Protein AF-A0A6G3XQ33-F1 (afdb_monomer_lite)

Foldseek 3Di:
DWFDDKFDDDPAQWDIDDDDDDDDPPRDPPDDDDDDIGTDDDDDFFFKIKTFDDDDDDPDDDDPGTDIDMDHGDDFPLPDPPDDNVVSVVSVVVPDDPQLVVQLVDEEEPVVDPDLLVCQVSNHQEYEHEALRADPVQALQRLQVVQVSSLVSLRSHRHSRGHQYEYCCQQAVVNGPPTDGHDHPVVVVVVVDVVVVVVRVVSRCVSCVSSVHNYD

Radius of gyration: 21.63 Å; chains: 1; bounding box: 42×43×66 Å

pLDDT: mean 96.38, std 2.83, range [83.19, 98.81]

InterPro domains:
  IPR001764 Glycoside hydrolase, family 3, N-terminal [PF00933] (100-216)
  IPR017853 Glycoside hydrolase superfamily [SSF51445] (76-215)
  IPR036962 Glycoside hydrolase, family 3, N-terminal domain superfamily [G3DSA:3.20.20.300] (80-216)
  IPR038081 CalX-like domain superfamily [G3DSA:2.60.40.2030] (1-79)
  IPR038081 CalX-like domain superfamily [SSF141072] (1-59)
  IPR051915 Cellulose Degradation Glycosyl Hydrolase 3 [PTHR30620] (77-215)

Sequence (216 aa):
YATEGGSAEPGKDYTPVTGSHTFPAGTASGTTHKVTVRTTKASKPAGAKTIPLELTVTGATAPEENPQVVIDAHGLPYQNAELPVKQRVADLLGRMSPAEKAGQMTQAERNALRAPGDIAAYGLGSLLSGGGSAPTPNTAAAWARMTDAYQLRTRATRFQIPLIYGVDAVHGHNNVVGATIMPHNIGIGAGRDPRSAERTGAITAKEVRATGVPWD

Secondary structure (DSSP, 8-state):
-EE-SSSSPBTTTB---B----PPTTPPTT---PPP-PBPPPSS-B--EEEEEE---SSSPPPSS--EEEE--BS-GGG-TTS-HHHHHHHHHHH--HHHHHHHT-EEEGGG-SSTTHHHHTT-SEEEE-TT---SS-SHHHHHHHHHHHHHHHTTSTT-PPPEEEE--BTBSTTSTTPPPPPPHHHHHHTT-HHHHHHHHHHHHHHHHHTT--B-

Structure (mmCIF, N/CA/C/O backbone):
data_AF-A0A6G3XQ33-F1
#
_entry.id   AF-A0A6G3XQ33-F1
#
loop_
_atom_site.group_PDB
_atom_site.id
_atom_site.type_symbol
_atom_site.label_atom_id
_atom_site.label_alt_id
_atom_site.label_comp_id
_atom_site.label_asym_id
_atom_site.label_entity_id
_atom_site.label_seq_id
_atom_site.pdbx_PDB_ins_code
_atom_site.Cartn_x
_atom_site.Cartn_y
_atom_site.Cartn_z
_atom_site.occupancy
_atom_site.B_iso_or_equiv
_atom_site.auth_seq_id
_atom_site.auth_comp_id
_atom_site.auth_asym_id
_atom_site.auth_atom_id
_atom_site.pdbx_PDB_model_num
ATOM 1 N N . TYR A 1 1 ? -6.987 9.260 25.854 1.00 95.12 1 TYR A N 1
ATOM 2 C CA . TYR A 1 1 ? -7.142 8.362 24.703 1.00 95.12 1 TYR A CA 1
ATOM 3 C C . TYR A 1 1 ? -8.285 7.408 24.980 1.00 95.12 1 TYR A C 1
ATOM 5 O O . TYR A 1 1 ? -8.439 6.990 26.125 1.00 95.12 1 TYR A O 1
ATOM 13 N N . ALA A 1 2 ? -9.072 7.070 23.966 1.00 97.25 2 ALA A N 1
ATOM 14 C CA . ALA A 1 2 ? -10.152 6.094 24.071 1.00 97.25 2 ALA A CA 1
ATOM 15 C C . ALA A 1 2 ? -10.296 5.321 22.757 1.00 97.25 2 ALA A C 1
ATOM 17 O O . ALA A 1 2 ? -10.123 5.886 21.683 1.00 97.25 2 ALA A O 1
ATOM 18 N N . THR A 1 3 ? -10.582 4.025 22.829 1.00 97.31 3 THR A N 1
ATOM 19 C CA . THR A 1 3 ? -10.950 3.241 21.646 1.00 97.31 3 THR A CA 1
ATOM 20 C C . THR A 1 3 ? -12.408 3.515 21.297 1.00 97.31 3 THR A C 1
ATOM 22 O O . THR A 1 3 ? -13.299 2.992 21.974 1.00 97.31 3 THR A O 1
ATOM 25 N N . GLU A 1 4 ? -12.650 4.314 20.268 1.00 93.75 4 GLU A N 1
ATOM 26 C CA . GLU A 1 4 ? -13.982 4.800 19.914 1.00 93.75 4 GLU A CA 1
ATOM 27 C C . GLU A 1 4 ? -14.145 4.890 18.393 1.00 93.75 4 GLU A C 1
ATOM 29 O O . GLU A 1 4 ? -13.193 5.165 17.667 1.00 93.75 4 GLU A O 1
ATOM 34 N N . GLY A 1 5 ? -15.360 4.630 17.907 1.00 92.12 5 GLY A N 1
ATOM 35 C CA . GLY A 1 5 ? -15.670 4.623 16.480 1.00 92.12 5 GLY A CA 1
ATOM 36 C C . GLY A 1 5 ? -15.146 3.386 15.742 1.00 92.12 5 GLY A C 1
ATOM 37 O O . GLY A 1 5 ? -14.962 2.315 16.320 1.00 92.12 5 GLY A O 1
ATOM 38 N N . GLY A 1 6 ? -14.922 3.538 14.435 1.00 93.88 6 GLY A N 1
ATOM 39 C CA . GLY A 1 6 ? -14.493 2.448 13.559 1.00 93.88 6 GLY A CA 1
ATOM 40 C C . GLY A 1 6 ? -15.604 1.465 13.208 1.00 93.88 6 GLY A C 1
ATOM 41 O O . GLY A 1 6 ? -16.791 1.743 13.370 1.00 93.88 6 GLY A O 1
ATOM 42 N N . SER A 1 7 ? -15.204 0.311 12.678 1.00 96.25 7 SER A N 1
ATOM 43 C CA . SER A 1 7 ? -16.132 -0.744 12.251 1.00 96.25 7 SER A CA 1
ATOM 44 C C . SER A 1 7 ? -16.145 -1.966 13.175 1.00 96.25 7 SER A C 1
ATOM 46 O O . SER A 1 7 ? -16.905 -2.905 12.932 1.00 96.25 7 SER A O 1
ATOM 48 N N . ALA A 1 8 ? -15.276 -2.001 14.187 1.00 97.06 8 ALA A N 1
ATOM 49 C CA . ALA A 1 8 ? -15.276 -3.034 15.215 1.00 97.06 8 ALA A CA 1
ATOM 50 C C . ALA A 1 8 ? -16.284 -2.710 16.326 1.00 97.06 8 ALA A C 1
ATOM 52 O O . ALA A 1 8 ? -16.372 -1.579 16.789 1.00 97.06 8 ALA A O 1
ATOM 53 N N . GLU A 1 9 ? -17.023 -3.717 16.784 1.00 96.31 9 GLU A N 1
ATOM 54 C CA . GLU A 1 9 ? -18.012 -3.586 17.852 1.00 96.31 9 GLU A CA 1
ATOM 55 C C . GLU A 1 9 ? -17.336 -3.734 19.235 1.00 96.31 9 GLU A C 1
ATOM 57 O O . GLU A 1 9 ? -16.800 -4.810 19.545 1.00 96.31 9 GLU A O 1
ATOM 62 N N . PRO A 1 10 ? -17.372 -2.700 20.099 1.00 96.88 10 PRO A N 1
ATOM 63 C CA . PRO A 1 10 ? -16.794 -2.770 21.438 1.00 96.88 10 PRO A CA 1
ATOM 64 C C . PRO A 1 10 ? -17.505 -3.823 22.306 1.00 96.88 10 PRO A C 1
ATOM 66 O O . PRO A 1 10 ? -18.724 -3.963 22.271 1.00 96.88 10 PRO A O 1
ATOM 69 N N . GLY A 1 11 ? -16.744 -4.598 23.081 1.00 95.00 11 GLY A N 1
ATOM 70 C CA . GLY A 1 11 ? -17.251 -5.700 23.913 1.00 95.00 11 GLY A CA 1
ATOM 71 C C . GLY A 1 11 ? -17.507 -7.010 23.156 1.00 95.00 11 GLY A C 1
ATOM 72 O O . GLY A 1 11 ? -17.574 -8.066 23.781 1.00 95.00 11 GLY A O 1
ATOM 73 N N . LYS A 1 12 ? -17.585 -6.967 21.820 1.00 95.19 12 LYS A N 1
ATOM 74 C CA . LYS A 1 12 ? -17.736 -8.147 20.957 1.00 95.19 12 LYS A CA 1
ATOM 75 C C . LYS A 1 12 ? -16.442 -8.471 20.223 1.00 95.19 12 LYS A C 1
ATOM 77 O O . LYS A 1 12 ? -15.899 -9.557 20.393 1.00 95.19 12 LYS A O 1
ATOM 82 N N . ASP A 1 13 ? -15.941 -7.526 19.433 1.00 96.38 13 ASP A N 1
ATOM 83 C CA . ASP A 1 13 ? -14.735 -7.699 18.620 1.00 96.38 13 ASP A CA 1
ATOM 84 C C . ASP A 1 13 ? -13.456 -7.370 19.404 1.00 96.38 13 ASP A C 1
ATOM 86 O O . ASP A 1 13 ? -12.383 -7.882 19.086 1.00 96.38 13 ASP A O 1
ATOM 90 N N . TYR A 1 14 ? -13.553 -6.523 20.432 1.00 97.19 14 TYR A N 1
ATOM 91 C CA . TYR A 1 14 ? -12.423 -6.121 21.269 1.00 97.19 14 TYR A CA 1
ATOM 92 C C . TYR A 1 14 ? -12.868 -5.625 22.652 1.00 97.19 14 TYR A C 1
ATOM 94 O O . TYR A 1 14 ? -14.023 -5.249 22.853 1.00 97.19 14 TYR A O 1
ATOM 102 N N . THR A 1 15 ? -11.948 -5.605 23.618 1.00 97.75 15 THR A N 1
ATOM 103 C CA . THR A 1 15 ? -12.159 -4.974 24.931 1.00 97.75 15 THR A CA 1
ATOM 104 C C . THR A 1 15 ? -11.884 -3.468 24.838 1.00 97.75 15 THR A C 1
ATOM 106 O O . THR A 1 15 ? -10.749 -3.110 24.508 1.00 97.75 15 THR A O 1
ATOM 109 N N . PRO A 1 16 ? -12.863 -2.588 25.137 1.00 97.38 16 PRO A N 1
ATOM 110 C CA . PRO A 1 16 ? -12.658 -1.142 25.106 1.00 97.38 16 PRO A CA 1
ATOM 111 C C . PRO A 1 16 ? -11.535 -0.698 26.045 1.00 97.38 16 PRO A C 1
ATOM 113 O O . PRO A 1 16 ? -11.409 -1.207 27.159 1.00 97.38 16 PRO A O 1
ATOM 116 N N . VAL A 1 17 ? -10.739 0.273 25.606 1.00 97.25 17 VAL A N 1
ATOM 117 C CA . VAL A 1 17 ? -9.640 0.859 26.376 1.00 97.25 17 VAL A CA 1
ATOM 118 C C . VAL A 1 17 ? -9.838 2.365 26.453 1.00 97.25 17 VAL A C 1
ATOM 120 O O . VAL A 1 17 ? -10.034 3.026 25.438 1.00 97.25 17 VAL A O 1
ATOM 123 N N . THR A 1 18 ? -9.741 2.917 27.658 1.00 97.56 18 THR A N 1
ATOM 124 C CA . THR A 1 18 ? -9.703 4.361 27.902 1.00 97.56 18 THR A CA 1
ATOM 125 C C . THR A 1 18 ? -8.626 4.669 28.933 1.00 97.56 18 THR A C 1
ATOM 127 O O . THR A 1 18 ? -8.339 3.844 29.803 1.00 97.56 18 THR A O 1
ATOM 130 N N . GLY A 1 19 ? -7.993 5.830 28.818 1.00 96.38 19 GLY A N 1
ATOM 131 C CA . GLY A 1 19 ? -6.946 6.251 29.738 1.00 96.38 19 GLY A CA 1
ATOM 132 C C . GLY A 1 19 ? -6.329 7.593 29.371 1.00 96.38 19 GLY A C 1
ATOM 133 O O . GLY A 1 19 ? -6.665 8.221 28.365 1.00 96.38 19 GLY A O 1
ATOM 134 N N . SER A 1 20 ? -5.389 8.036 30.193 1.00 96.31 20 SER A N 1
ATOM 135 C CA . SER A 1 20 ? -4.563 9.213 29.941 1.00 96.31 20 SER A CA 1
ATOM 136 C C . SER A 1 20 ? -3.099 8.881 30.213 1.00 96.31 20 SER A C 1
ATOM 138 O O . SER A 1 20 ? -2.775 7.975 30.981 1.00 96.31 20 SER A O 1
ATOM 140 N N . HIS A 1 21 ? -2.200 9.593 29.541 1.00 95.12 21 HIS A N 1
ATOM 141 C CA . HIS A 1 21 ? -0.768 9.493 29.777 1.00 95.12 21 HIS A CA 1
ATOM 142 C C . HIS A 1 21 ? -0.143 10.877 29.636 1.00 95.12 21 HIS A C 1
ATOM 144 O O . HIS A 1 21 ? -0.450 11.595 28.685 1.00 95.12 21 HIS A O 1
ATOM 150 N N . THR A 1 22 ? 0.742 11.223 30.566 1.00 95.50 22 THR A N 1
ATOM 151 C CA . THR A 1 22 ? 1.501 12.472 30.546 1.00 95.50 22 THR A CA 1
ATOM 152 C C . THR A 1 22 ? 2.972 12.126 30.416 1.00 95.50 22 THR A C 1
ATOM 154 O O . THR A 1 22 ? 3.518 11.451 31.288 1.00 95.50 22 THR A O 1
ATOM 157 N N . PHE A 1 23 ? 3.617 12.609 29.356 1.00 94.00 23 PHE A N 1
ATOM 158 C CA . PHE A 1 23 ? 5.071 12.571 29.254 1.00 94.00 23 PHE A CA 1
ATOM 159 C C . PHE A 1 23 ? 5.655 13.654 30.172 1.00 94.00 23 PHE A C 1
ATOM 161 O O . PHE A 1 23 ? 5.333 14.830 29.981 1.00 94.00 23 PHE A O 1
ATOM 168 N N . PRO A 1 24 ? 6.474 13.303 31.183 1.00 94.56 24 PRO A N 1
ATOM 169 C CA . PRO A 1 24 ? 7.083 14.295 32.063 1.00 94.56 24 PRO A CA 1
ATOM 170 C C . PRO A 1 24 ? 7.937 15.310 31.294 1.00 94.56 24 PRO A C 1
ATOM 172 O O . PRO A 1 24 ? 8.509 14.993 30.246 1.00 94.56 24 PRO A O 1
ATOM 175 N N . ALA A 1 25 ? 8.075 16.524 31.831 1.00 92.38 25 ALA A N 1
ATOM 176 C CA . ALA A 1 25 ? 8.982 17.519 31.265 1.00 92.38 25 ALA A CA 1
ATOM 177 C C . ALA A 1 25 ? 10.413 16.956 31.170 1.00 92.38 25 ALA A C 1
ATOM 179 O O . ALA A 1 25 ? 10.895 16.310 32.098 1.00 92.38 25 ALA A O 1
ATOM 180 N N . GLY A 1 26 ? 11.077 17.180 30.033 1.00 93.69 26 GLY A N 1
ATOM 181 C CA . GLY A 1 26 ? 12.404 16.618 29.754 1.00 93.69 26 GLY A CA 1
ATOM 182 C C . GLY A 1 26 ? 12.400 15.186 29.203 1.00 93.69 26 GLY A C 1
ATOM 183 O O . GLY A 1 26 ? 13.472 14.617 29.011 1.00 93.69 26 GLY A O 1
ATOM 184 N N . THR A 1 27 ? 11.230 14.600 28.916 1.00 93.69 27 THR A N 1
ATOM 185 C CA . THR A 1 27 ? 11.146 13.311 28.208 1.00 93.69 27 THR A CA 1
ATOM 186 C C . THR A 1 27 ? 11.887 13.384 26.871 1.00 93.69 27 THR A C 1
ATOM 188 O O . THR A 1 27 ? 11.675 14.304 26.081 1.00 93.69 27 THR A O 1
ATOM 191 N N . ALA A 1 28 ? 12.745 12.396 26.605 1.00 94.75 28 ALA A N 1
ATOM 192 C CA . ALA A 1 28 ? 13.508 12.329 25.366 1.00 94.75 28 ALA A CA 1
ATOM 193 C C . ALA A 1 28 ? 12.589 12.183 24.141 1.00 94.75 28 ALA A C 1
ATOM 195 O O . ALA A 1 28 ? 11.615 11.421 24.162 1.00 94.75 28 ALA A O 1
ATOM 196 N N . SER A 1 29 ? 12.934 12.872 23.051 1.00 89.31 29 SER A N 1
ATOM 197 C CA . SER A 1 29 ? 12.241 12.717 21.769 1.00 89.31 29 SER A CA 1
ATOM 198 C C . SER A 1 29 ? 12.295 11.261 21.296 1.00 89.31 29 SER A C 1
ATOM 200 O O . SER A 1 29 ? 13.324 10.598 21.419 1.00 89.31 29 SER A O 1
ATOM 202 N N . GLY A 1 30 ? 11.172 10.753 20.785 1.00 89.19 30 GLY A N 1
ATOM 203 C CA . GLY A 1 30 ? 11.022 9.350 20.385 1.00 89.19 30 GLY A CA 1
ATOM 204 C C . GLY A 1 30 ? 10.607 8.394 21.510 1.00 89.19 30 GLY A C 1
ATOM 205 O O . GLY A 1 30 ? 10.410 7.210 21.245 1.00 89.19 30 GLY A O 1
ATOM 206 N N . THR A 1 31 ? 10.424 8.873 22.747 1.00 93.12 31 THR A N 1
ATOM 207 C CA . THR A 1 31 ? 9.843 8.053 23.822 1.00 93.12 31 THR A CA 1
ATOM 208 C C . THR A 1 31 ? 8.423 7.617 23.453 1.00 93.12 31 THR A C 1
ATOM 210 O O . THR A 1 31 ? 7.594 8.433 23.056 1.00 93.12 31 THR A O 1
ATOM 213 N N . THR A 1 32 ? 8.122 6.326 23.610 1.00 92.62 32 THR A N 1
ATOM 214 C CA . THR A 1 32 ? 6.820 5.749 23.240 1.00 92.62 32 THR A CA 1
ATOM 215 C C . THR A 1 32 ? 6.018 5.305 24.459 1.00 92.62 32 THR A C 1
ATOM 217 O O . THR A 1 32 ? 6.568 4.665 25.355 1.00 92.62 32 THR A O 1
ATOM 220 N N . HIS A 1 33 ? 4.703 5.522 24.432 1.00 92.25 33 HIS A N 1
ATOM 221 C CA . HIS A 1 33 ? 3.748 4.887 25.342 1.00 92.25 33 HIS A CA 1
ATOM 222 C C . HIS A 1 33 ? 2.951 3.816 24.588 1.00 92.25 33 HIS A C 1
ATOM 224 O O . HIS A 1 33 ? 2.409 4.084 23.516 1.00 92.25 33 HIS A O 1
ATOM 230 N N . LYS A 1 34 ? 2.882 2.597 25.132 1.00 94.12 34 LYS A N 1
ATOM 231 C CA . LYS A 1 34 ? 2.155 1.484 24.508 1.00 94.12 34 LYS A CA 1
ATOM 232 C C . LYS A 1 34 ? 0.752 1.370 25.091 1.00 94.12 34 LYS A C 1
ATOM 234 O O . LYS A 1 34 ? 0.601 1.070 26.272 1.00 94.12 34 LYS A O 1
ATOM 239 N N . VAL A 1 35 ? -0.258 1.515 24.238 1.00 94.19 35 VAL A N 1
ATOM 240 C CA . VAL A 1 35 ? -1.654 1.189 24.556 1.00 94.19 35 VAL A CA 1
ATOM 241 C C . VAL A 1 35 ? -1.954 -0.203 24.007 1.00 94.19 35 VAL A C 1
ATOM 243 O O . VAL A 1 35 ? -1.750 -0.461 22.824 1.00 94.19 35 VAL A O 1
ATOM 246 N N . THR A 1 36 ? -2.406 -1.120 24.864 1.00 95.44 36 THR A N 1
ATOM 247 C CA . THR A 1 36 ? -2.742 -2.494 24.457 1.00 95.44 36 THR A CA 1
ATOM 248 C C . THR A 1 36 ? -4.250 -2.642 24.327 1.00 95.44 36 THR A C 1
ATOM 250 O O . THR A 1 36 ? -4.955 -2.554 25.327 1.00 95.44 36 THR A O 1
ATOM 253 N N . VAL A 1 37 ? -4.732 -2.927 23.118 1.00 96.50 37 VAL A N 1
ATOM 254 C CA . VAL A 1 37 ? -6.140 -3.243 22.844 1.00 96.50 37 VAL A CA 1
ATOM 255 C C . VAL A 1 37 ? -6.264 -4.748 22.625 1.00 96.50 37 VAL A C 1
ATOM 257 O O . VAL A 1 37 ? -5.637 -5.299 21.721 1.00 96.50 37 VAL A O 1
ATOM 260 N N . ARG A 1 38 ? -7.039 -5.437 23.469 1.00 96.88 38 ARG A N 1
ATOM 261 C CA . ARG A 1 38 ? -7.255 -6.886 23.341 1.00 96.88 38 ARG A CA 1
ATOM 262 C C . ARG A 1 38 ? -8.394 -7.155 22.366 1.00 96.88 38 ARG A C 1
ATOM 264 O O . ARG A 1 38 ? -9.513 -6.711 22.606 1.00 96.88 38 ARG A O 1
ATOM 271 N N . THR A 1 39 ? -8.111 -7.893 21.299 1.00 95.69 39 THR A N 1
ATOM 272 C CA . THR A 1 39 ? -9.108 -8.332 20.316 1.00 95.69 39 THR A CA 1
ATOM 273 C C . THR A 1 39 ? -9.676 -9.698 20.698 1.00 95.69 39 THR A C 1
ATOM 275 O O . THR A 1 39 ? -9.008 -10.523 21.327 1.00 95.69 39 THR A O 1
ATOM 278 N N . THR A 1 40 ? -10.929 -9.942 20.330 1.00 95.12 40 THR A N 1
ATOM 279 C CA . THR A 1 40 ? -11.617 -11.213 20.554 1.00 95.12 40 THR A CA 1
ATOM 280 C C . THR A 1 40 ? -11.421 -12.115 19.340 1.00 95.12 40 THR A C 1
ATOM 282 O O . THR A 1 40 ? -11.551 -11.683 18.195 1.00 95.12 40 THR A O 1
ATOM 285 N N . LYS A 1 41 ? -11.130 -13.399 19.574 1.00 91.81 41 LYS A N 1
ATOM 286 C CA . LYS A 1 41 ? -11.008 -14.387 18.496 1.00 91.81 41 LYS A CA 1
ATOM 287 C C . LYS A 1 41 ? -12.355 -14.575 17.791 1.00 91.81 41 LYS A C 1
ATOM 289 O O . LYS A 1 41 ? -13.343 -14.939 18.424 1.00 91.81 41 LYS A O 1
ATOM 294 N N . ALA A 1 42 ? -12.371 -14.406 16.474 1.00 89.81 42 ALA A N 1
ATOM 295 C CA . ALA A 1 42 ? -13.532 -14.704 15.645 1.00 89.81 42 ALA A CA 1
ATOM 296 C C . ALA A 1 42 ? -13.580 -16.192 15.251 1.00 89.81 42 ALA A C 1
ATOM 298 O O . ALA A 1 42 ? -12.550 -16.841 15.058 1.00 89.81 42 ALA A O 1
ATOM 299 N N . SER A 1 43 ? -14.794 -16.739 15.145 1.00 85.81 43 SER A N 1
ATOM 300 C CA . SER A 1 43 ? -15.051 -18.140 14.768 1.00 85.81 43 SER A CA 1
ATOM 301 C C . SER A 1 43 ? -15.565 -18.312 13.338 1.00 85.81 43 SER A C 1
ATOM 303 O O . SER A 1 43 ? -15.624 -19.434 12.841 1.00 85.81 43 SER A O 1
ATOM 305 N N . LYS A 1 44 ? -15.949 -17.218 12.672 1.00 93.88 44 LYS A N 1
ATOM 306 C CA . LYS A 1 44 ? -16.504 -17.214 11.316 1.00 93.88 44 LYS A CA 1
ATOM 307 C C . LYS A 1 44 ? -15.685 -16.289 10.419 1.00 93.88 44 LYS A C 1
ATOM 309 O O . LYS A 1 44 ? -15.258 -15.249 10.914 1.00 93.88 44 LYS A O 1
ATOM 314 N N . PRO A 1 45 ? -15.543 -16.611 9.120 1.00 95.94 45 PRO A N 1
ATOM 315 C CA . PRO A 1 45 ? -14.905 -15.724 8.160 1.00 95.94 45 PRO A CA 1
ATOM 316 C C . PRO A 1 45 ? -15.500 -14.317 8.177 1.00 95.94 45 PRO A C 1
ATOM 318 O O . PRO A 1 45 ? -16.724 -14.157 8.173 1.00 95.94 45 PRO A O 1
ATOM 321 N N . ALA A 1 46 ? -14.640 -13.305 8.163 1.00 96.00 46 ALA A N 1
ATOM 322 C CA . ALA A 1 46 ? -15.052 -11.910 8.223 1.00 96.00 46 ALA A CA 1
ATOM 323 C C . ALA A 1 46 ? -14.058 -11.001 7.496 1.00 96.00 46 ALA A C 1
ATOM 325 O O . ALA A 1 46 ? -12.875 -11.321 7.375 1.00 96.00 46 ALA A O 1
ATOM 326 N N . GLY A 1 47 ? -14.561 -9.862 7.013 1.00 97.06 47 GLY A N 1
ATOM 327 C CA . GLY A 1 47 ? -13.714 -8.767 6.544 1.00 97.06 47 GLY A CA 1
ATOM 328 C C . GLY A 1 47 ? -12.998 -8.081 7.708 1.00 97.06 47 GLY A C 1
ATOM 329 O O . GLY A 1 47 ? -13.348 -8.287 8.873 1.00 97.06 47 GLY A O 1
ATOM 330 N N . ALA A 1 48 ? -12.011 -7.259 7.376 1.00 97.75 48 ALA A N 1
ATOM 331 C CA . ALA A 1 48 ? -11.239 -6.518 8.354 1.00 97.75 48 ALA A CA 1
ATOM 332 C C . ALA A 1 48 ? -12.108 -5.488 9.076 1.00 97.75 48 ALA A C 1
ATOM 334 O O . ALA A 1 48 ? -13.089 -4.975 8.522 1.00 97.75 48 ALA A O 1
ATOM 335 N N . LYS A 1 49 ? -11.729 -5.181 10.316 1.00 97.44 49 LYS A N 1
ATOM 336 C CA . LYS A 1 49 ? -12.386 -4.172 11.141 1.00 97.44 49 LYS A CA 1
ATOM 337 C C . LYS A 1 49 ? -11.371 -3.221 11.755 1.00 97.44 49 LYS A C 1
ATOM 339 O O . LYS A 1 49 ? -10.271 -3.638 12.108 1.00 97.44 49 LYS A O 1
ATOM 344 N N . THR A 1 50 ? -11.754 -1.963 11.913 1.00 97.44 50 THR A N 1
ATOM 345 C CA . THR A 1 50 ? -10.900 -0.923 12.495 1.00 97.44 50 THR A CA 1
ATOM 346 C C . THR A 1 50 ? -11.362 -0.549 13.899 1.00 97.44 50 THR A C 1
ATOM 348 O O . THR A 1 50 ? -12.561 -0.505 14.178 1.00 97.44 50 THR A O 1
ATOM 351 N N . ILE A 1 51 ? -10.394 -0.275 14.772 1.00 97.56 51 ILE A N 1
ATOM 352 C CA . ILE A 1 51 ? -10.573 0.260 16.123 1.00 97.56 51 ILE A CA 1
ATOM 353 C C . ILE A 1 51 ? -9.715 1.532 16.216 1.00 97.56 51 ILE A C 1
ATOM 355 O O . ILE A 1 51 ? -8.510 1.435 16.480 1.00 97.56 51 ILE A O 1
ATOM 359 N N . PRO A 1 52 ? -10.281 2.718 15.951 1.00 95.94 52 PRO A N 1
ATOM 360 C CA . PRO A 1 52 ? -9.583 3.978 16.143 1.00 95.94 52 PRO A CA 1
ATOM 361 C C . PRO A 1 52 ? -9.248 4.190 17.619 1.00 95.94 52 PRO A C 1
ATOM 363 O O . PRO A 1 52 ? -9.991 3.782 18.514 1.00 95.94 52 PRO A O 1
ATOM 366 N N . LEU A 1 53 ? -8.107 4.824 17.869 1.00 95.88 53 LEU A N 1
ATOM 367 C CA . LEU A 1 53 ? -7.713 5.318 19.177 1.00 95.88 53 LEU A CA 1
ATOM 368 C C . LEU A 1 53 ? -7.819 6.840 19.146 1.00 95.88 53 LEU A C 1
ATOM 370 O O . LEU A 1 53 ? -6.888 7.523 18.729 1.00 95.88 53 LEU A O 1
ATOM 374 N N . GLU A 1 54 ? -8.954 7.360 19.595 1.00 94.75 54 GLU A N 1
ATOM 375 C CA . GLU A 1 54 ? -9.195 8.792 19.695 1.00 94.75 54 GLU A CA 1
ATOM 376 C C . GLU A 1 54 ? -8.246 9.416 20.719 1.00 94.75 54 GLU A C 1
ATOM 378 O O . GLU A 1 54 ? -8.128 8.957 21.867 1.00 94.75 54 GLU A O 1
ATOM 383 N N . LEU A 1 55 ? -7.538 10.463 20.293 1.00 93.94 55 LEU A N 1
ATOM 384 C CA . LEU A 1 55 ? -6.552 11.168 21.100 1.00 93.94 55 LEU A CA 1
ATOM 385 C C . LEU A 1 55 ? -6.997 12.606 21.358 1.00 93.94 55 LEU A C 1
ATOM 387 O O . LEU A 1 55 ? -7.251 13.379 20.443 1.00 93.94 55 LEU A O 1
ATOM 391 N N . THR A 1 56 ? -6.984 12.997 22.629 1.00 94.12 56 THR A N 1
ATOM 392 C CA . THR A 1 56 ? -6.987 14.406 23.032 1.00 94.12 56 THR A CA 1
ATOM 393 C C . THR A 1 56 ? -5.578 14.745 23.490 1.00 94.12 56 THR A C 1
ATOM 395 O O . THR A 1 56 ? -5.071 14.118 24.424 1.00 94.12 56 THR A O 1
ATOM 398 N N . VAL A 1 57 ? -4.933 15.696 22.814 1.00 94.19 57 VAL A N 1
ATOM 399 C CA . VAL A 1 57 ? -3.544 16.089 23.078 1.00 94.19 57 VAL A CA 1
ATOM 400 C C . VAL A 1 57 ? -3.517 17.505 23.638 1.00 94.19 57 VAL A C 1
ATOM 402 O O . VAL A 1 57 ? -4.051 18.429 23.031 1.00 94.19 57 VAL A O 1
ATOM 405 N N . THR A 1 58 ? -2.864 17.672 24.786 1.00 93.94 58 THR A N 1
ATOM 406 C CA . THR A 1 58 ? -2.687 18.966 25.454 1.00 93.94 58 THR A CA 1
ATOM 407 C C . THR A 1 58 ? -1.198 19.240 25.621 1.00 93.94 58 THR A C 1
ATOM 409 O O . THR A 1 58 ? -0.463 18.373 26.089 1.00 93.94 58 THR A O 1
ATOM 412 N N . GLY A 1 59 ? -0.750 20.445 25.261 1.00 89.69 59 GLY A N 1
ATOM 413 C CA . GLY A 1 59 ? 0.652 20.856 25.422 1.00 89.69 59 GLY A CA 1
ATOM 414 C C . GLY A 1 59 ? 1.620 20.292 24.374 1.00 89.69 59 GLY A C 1
ATOM 415 O O . GLY A 1 59 ? 2.829 20.392 24.558 1.00 89.69 59 GLY A O 1
ATOM 416 N N . ALA A 1 60 ? 1.107 19.712 23.286 1.00 88.12 60 ALA A N 1
ATOM 417 C CA . ALA A 1 60 ? 1.881 19.245 22.139 1.00 88.12 60 ALA A CA 1
ATOM 418 C C . ALA A 1 60 ? 1.030 19.290 20.859 1.00 88.12 60 ALA A C 1
ATOM 420 O O . ALA A 1 60 ? -0.191 19.447 20.921 1.00 88.12 60 ALA A O 1
ATOM 421 N N . THR A 1 61 ? 1.671 19.123 19.703 1.00 88.56 61 THR A N 1
ATOM 422 C CA . THR A 1 61 ? 0.976 18.943 18.423 1.00 88.56 61 THR A CA 1
ATOM 423 C C . THR A 1 61 ? 0.382 17.537 18.363 1.00 88.56 61 THR A C 1
ATOM 425 O O . THR A 1 61 ? 1.095 16.552 18.565 1.00 88.56 61 THR A O 1
ATOM 428 N N . ALA A 1 62 ? -0.922 17.438 18.103 1.00 88.81 62 ALA A N 1
ATOM 429 C CA . ALA A 1 62 ? -1.578 16.157 17.860 1.00 88.81 62 ALA A CA 1
ATOM 430 C C . ALA A 1 62 ? -1.039 15.502 16.572 1.00 88.81 62 ALA A C 1
ATOM 432 O O . ALA A 1 62 ? -0.612 16.219 15.664 1.00 88.81 62 ALA A O 1
ATOM 433 N N . PRO A 1 63 ? -1.043 14.161 16.468 1.00 87.44 63 PRO A N 1
ATOM 434 C CA . PRO A 1 63 ? -0.721 13.511 15.203 1.00 87.44 63 PRO A CA 1
ATOM 435 C C . PRO A 1 63 ? -1.734 13.914 14.122 1.00 87.44 63 PRO A C 1
ATOM 437 O O . PRO A 1 63 ? -2.900 14.155 14.425 1.00 87.44 63 PRO A O 1
ATOM 440 N N . GLU A 1 64 ? -1.291 13.958 12.863 1.00 86.50 64 GLU A N 1
ATOM 441 C CA . GLU A 1 64 ? -2.158 14.286 11.717 1.00 86.50 64 GLU A CA 1
ATOM 442 C C . GLU A 1 64 ? -3.335 13.312 11.575 1.00 86.50 64 GLU A C 1
ATOM 444 O O . GLU A 1 64 ? -4.415 13.688 11.130 1.00 86.50 64 GLU A O 1
ATOM 449 N N . GLU A 1 65 ? -3.129 12.060 11.984 1.00 87.25 65 GLU A N 1
ATOM 450 C CA . GLU A 1 65 ? -4.136 11.007 11.982 1.00 87.25 65 GLU A CA 1
ATOM 451 C C . GLU A 1 65 ? -4.124 10.278 13.328 1.00 87.25 65 GLU A C 1
ATOM 453 O O . GLU A 1 65 ? -3.060 9.986 13.888 1.00 87.25 65 GLU A O 1
ATOM 458 N N . ASN A 1 66 ? -5.309 9.923 13.826 1.00 90.12 66 ASN A N 1
ATOM 459 C CA . ASN A 1 66 ? -5.417 9.073 15.004 1.00 90.12 66 ASN A CA 1
ATOM 460 C C . ASN A 1 66 ? -4.849 7.672 14.708 1.00 90.12 66 ASN A C 1
ATOM 462 O O . ASN A 1 66 ? -5.140 7.092 13.654 1.00 90.12 66 ASN A O 1
ATOM 466 N N . PRO A 1 67 ? -4.069 7.081 15.634 1.00 91.31 67 PRO A N 1
ATOM 467 C CA . PRO A 1 67 ? -3.682 5.683 15.534 1.00 91.31 67 PRO A CA 1
ATOM 468 C C . PRO A 1 67 ? -4.918 4.786 15.471 1.00 91.31 67 PRO A C 1
ATOM 470 O O . PRO A 1 67 ? -5.941 5.068 16.091 1.00 91.31 67 PRO A O 1
ATOM 473 N N . GLN A 1 68 ? -4.808 3.659 14.777 1.00 93.62 68 GLN A N 1
ATOM 474 C CA . GLN A 1 68 ? -5.873 2.663 14.728 1.00 93.62 68 GLN A CA 1
ATOM 475 C C . GLN A 1 68 ? -5.303 1.254 14.827 1.00 93.62 68 GLN A C 1
ATOM 477 O O . GLN A 1 68 ? -4.225 0.960 14.306 1.00 93.62 68 GLN A O 1
ATOM 482 N N . VAL A 1 69 ? -6.053 0.376 15.482 1.00 95.81 69 VAL A N 1
ATOM 483 C CA . VAL A 1 69 ? -5.814 -1.066 15.477 1.00 95.81 69 VAL A CA 1
ATOM 484 C C . VAL A 1 69 ? -6.689 -1.687 14.395 1.00 95.81 69 VAL A C 1
ATOM 486 O O . VAL A 1 69 ? -7.852 -1.321 14.239 1.00 95.81 69 VAL A O 1
ATOM 489 N N . VAL A 1 70 ? -6.135 -2.637 13.646 1.00 96.62 70 VAL A N 1
ATOM 490 C CA . VAL A 1 70 ? -6.861 -3.385 12.618 1.00 96.62 70 VAL A CA 1
ATOM 491 C C . VAL A 1 70 ? -7.010 -4.831 13.073 1.00 96.62 70 VAL A C 1
ATOM 493 O O . VAL A 1 70 ? -6.026 -5.498 13.388 1.00 96.62 70 VAL A O 1
ATOM 496 N N . ILE A 1 71 ? -8.247 -5.318 13.094 1.00 96.81 71 ILE A N 1
ATOM 497 C CA . ILE A 1 71 ? -8.552 -6.746 13.123 1.00 96.81 71 ILE A CA 1
ATOM 498 C C . ILE A 1 71 ? -8.565 -7.209 11.671 1.00 96.81 71 ILE A C 1
ATOM 500 O O . ILE A 1 71 ? -9.409 -6.765 10.895 1.00 96.81 71 ILE A O 1
ATOM 504 N N . ASP A 1 72 ? -7.629 -8.075 11.299 1.00 96.81 72 ASP A N 1
ATOM 505 C CA . ASP A 1 72 ? -7.475 -8.515 9.914 1.00 96.81 72 ASP A CA 1
ATOM 506 C C . ASP A 1 72 ? -8.681 -9.317 9.397 1.00 96.81 72 ASP A C 1
ATOM 508 O O . ASP A 1 72 ? -9.333 -10.080 10.125 1.00 96.81 72 ASP A O 1
ATOM 512 N N . ALA A 1 73 ? -8.938 -9.174 8.093 1.00 96.94 73 ALA A N 1
ATOM 513 C CA . ALA A 1 73 ? -9.849 -10.057 7.382 1.00 96.94 73 ALA A CA 1
ATOM 514 C C . ALA A 1 73 ? -9.308 -11.489 7.463 1.00 96.94 73 ALA A C 1
ATOM 516 O O . ALA A 1 73 ? -8.097 -11.704 7.356 1.00 96.94 73 ALA A O 1
ATOM 517 N N . HIS A 1 74 ? -10.178 -12.479 7.627 1.00 96.12 74 HIS A N 1
ATOM 518 C CA . HIS A 1 74 ? -9.742 -13.868 7.756 1.00 96.12 74 HIS A CA 1
ATOM 519 C C . HIS A 1 74 ? -10.792 -14.861 7.260 1.00 96.12 74 HIS A C 1
ATOM 521 O O . HIS A 1 74 ? -11.998 -14.611 7.298 1.00 96.12 74 HIS A O 1
ATOM 527 N N . GLY A 1 75 ? -10.311 -16.033 6.840 1.00 96.19 75 GLY A N 1
ATOM 528 C CA . GLY A 1 75 ? -11.138 -17.185 6.477 1.00 96.19 75 GLY A CA 1
ATOM 529 C C . GLY A 1 75 ? -11.943 -17.027 5.184 1.00 96.19 75 GLY A C 1
ATOM 530 O O . GLY A 1 75 ? -12.784 -17.877 4.898 1.00 96.19 75 GLY A O 1
ATOM 531 N N . LEU A 1 76 ? -11.732 -15.955 4.414 1.00 97.56 76 LEU A N 1
ATOM 532 C CA . LEU A 1 76 ? -12.462 -15.709 3.169 1.00 97.56 76 LEU A CA 1
ATOM 533 C C . LEU A 1 76 ? -11.752 -16.381 1.977 1.00 97.56 76 LEU A C 1
ATOM 535 O O . LEU A 1 76 ? -10.522 -16.327 1.908 1.00 97.56 76 LEU A O 1
ATOM 539 N N . PRO A 1 77 ? -12.480 -16.987 1.014 1.00 98.19 77 PRO A N 1
ATOM 540 C CA . PRO A 1 77 ? -11.862 -17.705 -0.104 1.00 98.19 77 PRO A CA 1
ATOM 541 C C . PRO A 1 77 ? -10.867 -16.867 -0.914 1.00 98.19 77 PRO A C 1
ATOM 543 O O . PRO A 1 77 ? -9.816 -17.379 -1.289 1.00 98.19 77 PRO A O 1
ATOM 546 N N . TYR A 1 78 ? -11.118 -15.569 -1.130 1.00 98.38 78 TYR A N 1
ATOM 547 C CA . TYR A 1 78 ? -10.161 -14.710 -1.841 1.00 98.38 78 TYR A CA 1
ATOM 548 C C . TYR A 1 78 ? -8.776 -14.610 -1.169 1.00 98.38 78 TYR A C 1
ATOM 550 O O . TYR A 1 78 ? -7.784 -14.302 -1.842 1.00 98.38 78 TYR A O 1
ATOM 558 N N . GLN A 1 79 ? -8.684 -14.891 0.134 1.00 97.50 79 GLN A N 1
ATOM 559 C CA . GLN A 1 79 ? -7.431 -14.894 0.893 1.00 97.50 79 GLN A CA 1
ATOM 560 C C . GLN A 1 79 ? -6.682 -16.228 0.800 1.00 97.50 79 GLN A C 1
ATOM 562 O O . GLN A 1 79 ? -5.496 -16.274 1.117 1.00 97.50 79 GLN A O 1
ATOM 567 N N . ASN A 1 80 ? -7.336 -17.305 0.356 1.00 97.94 80 ASN A N 1
ATOM 568 C CA . ASN A 1 80 ? -6.693 -18.604 0.219 1.00 97.94 80 ASN A CA 1
ATOM 569 C C . ASN A 1 80 ? -5.817 -18.636 -1.045 1.00 97.94 80 ASN A C 1
ATOM 571 O O . ASN A 1 80 ? -6.330 -18.668 -2.164 1.00 97.94 80 ASN A O 1
ATOM 575 N N . ALA A 1 81 ? -4.495 -18.646 -0.863 1.00 97.69 81 ALA A N 1
ATOM 576 C CA . ALA A 1 81 ? -3.520 -18.676 -1.952 1.00 97.69 81 ALA A CA 1
ATOM 577 C C . ALA A 1 81 ? -3.510 -19.997 -2.747 1.00 97.69 81 ALA A C 1
ATOM 579 O O . ALA A 1 81 ? -3.010 -20.009 -3.869 1.00 97.69 81 ALA A O 1
ATOM 580 N N . GLU A 1 82 ? -4.079 -21.077 -2.205 1.00 98.25 82 GLU A N 1
ATOM 581 C CA . GLU A 1 82 ? -4.176 -22.384 -2.869 1.00 98.25 82 GLU A CA 1
ATOM 582 C C . GLU A 1 82 ? -5.320 -22.439 -3.894 1.00 98.25 82 GLU A C 1
ATOM 584 O O . GLU A 1 82 ? -5.334 -23.303 -4.771 1.00 98.25 82 GLU A O 1
ATOM 589 N N . LEU A 1 83 ? -6.287 -21.515 -3.813 1.00 98.50 83 LEU A N 1
ATOM 590 C CA . LEU A 1 83 ? -7.388 -21.453 -4.771 1.00 98.50 83 LEU A CA 1
ATOM 591 C C . LEU A 1 83 ? -6.951 -20.791 -6.090 1.00 98.50 83 LEU A C 1
ATOM 593 O O . LEU A 1 83 ? -6.205 -19.805 -6.076 1.00 98.50 83 LEU A O 1
ATOM 597 N N . PRO A 1 84 ? -7.481 -21.243 -7.244 1.00 98.62 84 PRO A N 1
ATOM 598 C CA . PRO A 1 84 ? -7.238 -20.598 -8.528 1.00 98.62 84 PRO A CA 1
ATOM 599 C C . PRO A 1 84 ? -7.567 -19.102 -8.499 1.00 98.62 84 PRO A C 1
ATOM 601 O O . PRO A 1 84 ? -8.608 -18.695 -7.977 1.00 98.62 84 PRO A O 1
ATOM 604 N N . VAL A 1 85 ? -6.739 -18.285 -9.159 1.00 98.56 85 VAL A N 1
ATOM 605 C CA . VAL A 1 85 ? -6.916 -16.820 -9.224 1.00 98.56 85 VAL A CA 1
ATOM 606 C C . VAL A 1 85 ? -8.343 -16.435 -9.625 1.00 98.56 85 VAL A C 1
ATOM 608 O O . VAL A 1 85 ? -8.952 -15.597 -8.970 1.00 98.56 85 VAL A O 1
ATOM 611 N N . LYS A 1 86 ? -8.928 -17.095 -10.636 1.00 98.50 86 LYS A N 1
ATOM 612 C CA . LYS A 1 86 ? -10.307 -16.821 -11.083 1.00 98.50 86 LYS A CA 1
ATOM 613 C C . LYS A 1 86 ? -11.355 -17.041 -9.985 1.00 98.50 86 LYS A C 1
ATOM 615 O O . LYS A 1 86 ? -12.307 -16.272 -9.911 1.00 98.50 86 LYS A O 1
ATOM 620 N N . GLN A 1 87 ? -11.180 -18.051 -9.129 1.00 98.69 87 GLN A N 1
ATOM 621 C CA . GLN A 1 87 ? -12.093 -18.302 -8.009 1.00 98.69 87 GLN A CA 1
ATOM 622 C C . GLN A 1 87 ? -11.943 -17.233 -6.927 1.00 98.69 87 GLN A C 1
ATOM 624 O O . GLN A 1 87 ? -12.942 -16.700 -6.453 1.00 98.69 87 GLN A O 1
ATOM 629 N N . ARG A 1 88 ? -10.701 -16.859 -6.592 1.00 98.75 88 ARG A N 1
ATOM 630 C CA . ARG A 1 88 ? -10.414 -15.782 -5.632 1.00 98.75 88 ARG A CA 1
ATOM 631 C C . ARG A 1 88 ? -10.984 -14.439 -6.096 1.00 98.75 88 ARG A C 1
ATOM 633 O O . ARG A 1 88 ? -11.577 -13.717 -5.302 1.00 98.75 88 ARG A O 1
ATOM 640 N N . VAL A 1 89 ? -10.845 -14.132 -7.388 1.00 98.69 89 VAL A N 1
ATOM 641 C CA . VAL A 1 89 ? -11.398 -12.924 -8.020 1.00 98.69 89 VAL A CA 1
ATOM 642 C C . VAL A 1 89 ? -12.924 -12.933 -7.987 1.00 98.69 89 VAL A C 1
ATOM 644 O O . VAL A 1 89 ? -13.517 -11.936 -7.585 1.00 98.69 89 VAL A O 1
ATOM 647 N N . ALA A 1 90 ? -13.568 -14.039 -8.375 1.00 98.75 90 ALA A N 1
ATOM 648 C CA . ALA A 1 90 ? -15.026 -14.144 -8.356 1.00 98.75 90 ALA A CA 1
ATOM 649 C C . ALA A 1 90 ? -15.598 -13.998 -6.934 1.00 98.75 90 ALA A C 1
ATOM 651 O O . ALA A 1 90 ? -16.571 -13.268 -6.744 1.00 98.75 90 ALA A O 1
ATOM 652 N N . ASP A 1 91 ? -14.962 -14.628 -5.938 1.00 98.75 91 ASP A N 1
ATOM 653 C CA . ASP A 1 91 ? -15.330 -14.486 -4.525 1.00 98.75 91 ASP A CA 1
ATOM 654 C C . ASP A 1 91 ? -15.211 -13.031 -4.054 1.00 98.75 91 ASP A C 1
ATOM 656 O O . ASP A 1 91 ? -16.163 -12.485 -3.500 1.00 98.75 91 ASP A O 1
ATOM 660 N N . LEU A 1 92 ? -14.080 -12.370 -4.318 1.00 98.69 92 LEU A N 1
ATOM 661 C CA . LEU A 1 92 ? -13.861 -10.982 -3.912 1.00 98.69 92 LEU A CA 1
ATOM 662 C C . LEU A 1 92 ? -14.847 -10.020 -4.595 1.00 98.69 92 LEU A C 1
ATOM 664 O O . LEU A 1 92 ? -15.544 -9.263 -3.918 1.00 98.69 92 LEU A O 1
ATOM 668 N N . LEU A 1 93 ? -14.965 -10.080 -5.926 1.00 98.62 93 LEU A N 1
ATOM 669 C CA . LEU A 1 93 ? -15.847 -9.198 -6.701 1.00 98.62 93 LEU A CA 1
ATOM 670 C C . LEU A 1 93 ? -17.325 -9.357 -6.328 1.00 98.62 93 LEU A C 1
ATOM 672 O O . LEU A 1 93 ? -18.073 -8.372 -6.367 1.00 98.62 93 LEU A O 1
ATOM 676 N N . GLY A 1 94 ? -17.745 -10.572 -5.961 1.00 98.44 94 GLY A N 1
ATOM 677 C CA . GLY A 1 94 ? -19.100 -10.859 -5.488 1.00 98.44 94 GLY A CA 1
ATOM 678 C C . GLY A 1 94 ? -19.427 -10.224 -4.132 1.00 98.44 94 GLY A C 1
ATOM 679 O O . GLY A 1 94 ? -20.597 -10.031 -3.817 1.00 98.44 94 GLY A O 1
ATOM 680 N N . ARG A 1 95 ? -18.410 -9.857 -3.340 1.00 98.19 95 ARG A N 1
ATOM 681 C CA . ARG A 1 95 ? -18.564 -9.256 -2.003 1.00 98.19 95 ARG A CA 1
ATOM 682 C C . ARG A 1 95 ? -18.413 -7.734 -1.997 1.00 98.19 95 ARG A C 1
ATOM 684 O O . ARG A 1 95 ? -18.804 -7.092 -1.018 1.00 98.19 95 ARG A O 1
ATOM 691 N N . MET A 1 96 ? -17.816 -7.166 -3.044 1.00 98.62 96 MET A N 1
ATOM 692 C CA . MET A 1 96 ? -17.542 -5.736 -3.154 1.00 98.62 96 MET A CA 1
ATOM 693 C C . MET A 1 96 ? -18.787 -4.928 -3.519 1.00 98.62 96 MET A C 1
ATOM 695 O O . MET A 1 96 ? -19.514 -5.240 -4.468 1.00 98.62 96 MET A O 1
ATOM 699 N N . SER A 1 97 ? -18.970 -3.831 -2.797 1.00 98.44 97 SER A N 1
ATOM 700 C CA . SER A 1 97 ? -19.894 -2.756 -3.137 1.00 98.44 97 SER A CA 1
ATOM 701 C C . SER A 1 97 ? -19.459 -2.024 -4.419 1.00 98.44 97 SER A C 1
ATOM 703 O O . SER A 1 97 ? -18.290 -2.099 -4.814 1.00 98.44 97 SER A O 1
ATOM 705 N N . PRO A 1 98 ? -20.364 -1.275 -5.075 1.00 98.69 98 PRO A N 1
ATOM 706 C CA . PRO A 1 98 ? -19.997 -0.419 -6.202 1.00 98.69 98 PRO A CA 1
ATOM 707 C C . PRO A 1 98 ? -18.889 0.590 -5.869 1.00 98.69 98 PRO A C 1
ATOM 709 O O . PRO A 1 98 ? -18.000 0.792 -6.689 1.00 98.69 98 PRO A O 1
ATOM 712 N N . ALA A 1 99 ? -18.894 1.167 -4.662 1.00 98.50 99 ALA A N 1
ATOM 713 C CA . ALA A 1 99 ? -17.863 2.108 -4.223 1.00 98.50 99 ALA A CA 1
ATOM 714 C C . ALA A 1 99 ? -16.485 1.437 -4.099 1.00 98.50 99 ALA A C 1
ATOM 716 O O . ALA A 1 99 ? -15.506 1.958 -4.619 1.00 98.50 99 ALA A O 1
ATOM 717 N N . GLU A 1 100 ? -16.410 0.242 -3.501 1.00 98.56 100 GLU A N 1
ATOM 718 C CA . GLU A 1 100 ? -15.156 -0.525 -3.430 1.00 98.56 100 GLU A CA 1
ATOM 719 C C . GLU A 1 100 ? -14.647 -0.898 -4.834 1.00 98.56 100 GLU A C 1
ATOM 721 O O . GLU A 1 100 ? -13.444 -0.880 -5.077 1.00 98.56 100 GLU A O 1
ATOM 726 N N . LYS A 1 101 ? -15.544 -1.200 -5.786 1.00 98.81 101 LYS A N 1
ATOM 727 C CA . LYS A 1 101 ? -15.169 -1.474 -7.188 1.00 98.81 101 LYS A CA 1
ATOM 728 C C . LYS A 1 101 ? -14.636 -0.224 -7.886 1.00 98.81 101 LYS A C 1
ATOM 730 O O . LYS A 1 101 ? -13.609 -0.302 -8.551 1.00 98.81 101 LYS A O 1
ATOM 735 N N . ALA A 1 102 ? -15.297 0.919 -7.704 1.00 98.75 102 ALA A N 1
ATOM 736 C CA . ALA A 1 102 ? -14.840 2.199 -8.238 1.00 98.75 102 ALA A CA 1
ATOM 737 C C . ALA A 1 102 ? -13.472 2.600 -7.660 1.00 98.75 102 ALA A C 1
ATOM 739 O O . ALA A 1 102 ? -12.597 3.030 -8.410 1.00 98.75 102 ALA A O 1
ATOM 740 N N . GLY A 1 103 ? -13.251 2.375 -6.360 1.00 98.62 103 GLY A N 1
ATOM 741 C CA . GLY A 1 103 ? -11.950 2.565 -5.719 1.00 98.62 103 GLY A CA 1
ATOM 742 C C . GLY A 1 103 ? -10.856 1.734 -6.390 1.00 98.62 103 GLY A C 1
ATOM 743 O O . GLY A 1 103 ? -9.813 2.271 -6.754 1.00 98.62 103 GLY A O 1
ATOM 744 N N . GLN A 1 104 ? -11.130 0.457 -6.681 1.00 98.75 104 GLN A N 1
ATOM 745 C CA . GLN A 1 104 ? -10.183 -0.408 -7.397 1.00 98.75 104 GLN A CA 1
ATOM 746 C C . GLN A 1 104 ? -9.880 0.042 -8.835 1.00 98.75 104 GLN A C 1
ATOM 748 O O . GLN A 1 104 ? -8.791 -0.217 -9.337 1.00 98.75 104 GLN A O 1
ATOM 753 N N . MET A 1 105 ? -10.811 0.738 -9.489 1.00 98.75 105 MET A N 1
ATOM 754 C CA . MET A 1 105 ? -10.613 1.328 -10.820 1.00 98.75 105 MET A CA 1
ATOM 755 C C . MET A 1 105 ? -9.916 2.697 -10.778 1.00 98.75 105 MET A C 1
ATOM 757 O O . MET A 1 105 ? -9.668 3.288 -11.826 1.00 98.75 105 MET A O 1
ATOM 761 N N . THR A 1 106 ? -9.620 3.214 -9.584 1.00 98.69 106 THR A N 1
ATOM 762 C CA . THR A 1 106 ? -9.023 4.534 -9.393 1.00 98.69 106 THR A CA 1
ATOM 763 C C . THR A 1 106 ? -7.526 4.409 -9.135 1.00 98.69 106 THR A C 1
ATOM 765 O O . THR A 1 106 ? -7.094 3.755 -8.181 1.00 98.69 106 THR A O 1
ATOM 768 N N . GLN A 1 107 ? -6.738 5.091 -9.966 1.00 98.69 107 GLN A N 1
ATOM 769 C CA . GLN A 1 107 ? -5.319 5.332 -9.743 1.00 98.69 107 GLN A CA 1
ATOM 770 C C . GLN A 1 107 ? -5.114 6.814 -9.417 1.00 98.69 107 GLN A C 1
ATOM 772 O O . GLN A 1 107 ? -5.463 7.672 -10.226 1.00 98.69 107 GLN A O 1
ATOM 777 N N . ALA A 1 108 ? -4.557 7.117 -8.244 1.00 98.12 108 ALA A N 1
ATOM 778 C CA . ALA A 1 108 ? -4.229 8.489 -7.853 1.00 98.12 108 ALA A CA 1
ATOM 779 C C . ALA A 1 108 ? -2.715 8.741 -7.904 1.00 98.12 108 ALA A C 1
ATOM 781 O O . ALA A 1 108 ? -1.911 7.856 -7.618 1.00 98.12 108 ALA A O 1
ATOM 782 N N . GLU A 1 109 ? -2.306 9.960 -8.242 1.00 97.69 109 GLU A N 1
ATOM 783 C CA . GLU A 1 109 ? -0.908 10.375 -8.096 1.00 97.69 109 GLU A CA 1
ATOM 784 C C . GLU A 1 109 ? -0.603 10.627 -6.609 1.00 97.69 109 GLU A C 1
ATOM 786 O O . GLU A 1 109 ? -1.445 11.154 -5.878 1.00 97.69 109 GLU A O 1
ATOM 791 N N . ARG A 1 110 ? 0.582 10.236 -6.128 1.00 96.44 110 ARG A N 1
ATOM 792 C CA . ARG A 1 110 ? 0.910 10.271 -4.691 1.00 96.44 110 ARG A CA 1
ATOM 793 C C . ARG A 1 110 ? 0.827 11.659 -4.033 1.00 96.44 110 ARG A C 1
ATOM 795 O O . ARG A 1 110 ? 0.510 11.716 -2.849 1.00 96.44 110 ARG A O 1
ATOM 802 N N . ASN A 1 111 ? 1.085 12.757 -4.749 1.00 95.38 111 ASN A N 1
ATOM 803 C CA . ASN A 1 111 ? 0.943 14.130 -4.238 1.00 95.38 111 ASN A CA 1
ATOM 804 C C . ASN A 1 111 ? -0.500 14.648 -4.304 1.00 95.38 111 ASN A C 1
ATOM 806 O O . ASN A 1 111 ? -0.784 15.703 -3.743 1.00 95.38 111 ASN A O 1
ATOM 810 N N . ALA A 1 112 ? -1.412 13.942 -4.977 1.00 95.88 112 ALA A N 1
ATOM 811 C CA . ALA A 1 112 ? -2.834 14.281 -4.965 1.00 95.88 112 ALA A CA 1
ATOM 812 C C . ALA A 1 112 ? -3.542 13.806 -3.683 1.00 95.88 112 ALA A C 1
ATOM 814 O O . ALA A 1 112 ? -4.666 14.233 -3.409 1.00 95.88 112 ALA A O 1
ATOM 815 N N . LEU A 1 113 ? -2.898 12.937 -2.894 1.00 95.25 113 LEU A N 1
ATOM 816 C CA . LEU A 1 113 ? -3.382 12.543 -1.574 1.00 95.25 113 LEU A CA 1
ATOM 817 C C . LEU A 1 113 ? -3.340 13.748 -0.630 1.00 95.25 113 LEU A C 1
ATOM 819 O O . LEU A 1 113 ? -2.299 14.383 -0.473 1.00 95.25 113 LEU A O 1
ATOM 823 N N . ARG A 1 114 ? -4.464 14.041 0.027 1.00 94.06 114 ARG A N 1
ATOM 824 C CA . ARG A 1 114 ? -4.533 15.076 1.069 1.00 94.06 114 ARG A CA 1
ATOM 825 C C . ARG A 1 114 ? -4.000 14.544 2.389 1.00 94.06 114 ARG A C 1
ATOM 827 O O . ARG A 1 114 ? -3.363 15.281 3.132 1.00 94.06 114 ARG A O 1
ATOM 834 N N . ALA A 1 115 ? -4.250 13.266 2.652 1.00 93.25 115 ALA A N 1
ATOM 835 C CA . ALA A 1 115 ? -3.678 12.518 3.759 1.00 93.25 115 ALA A CA 1
ATOM 836 C C . ALA A 1 115 ? -3.441 11.059 3.335 1.00 93.25 115 ALA A C 1
ATOM 838 O O . ALA A 1 115 ? -4.169 10.541 2.483 1.00 93.25 115 ALA A O 1
ATOM 839 N N . PRO A 1 116 ? -2.470 10.340 3.926 1.00 92.25 116 PRO A N 1
ATOM 840 C CA . PRO A 1 116 ? -2.276 8.916 3.648 1.00 92.25 116 PRO A CA 1
ATOM 841 C C . PRO A 1 116 ? -3.542 8.066 3.861 1.00 92.25 116 PRO A C 1
ATOM 843 O O . PRO A 1 116 ? -3.735 7.064 3.170 1.00 92.25 116 PRO A O 1
ATOM 846 N N . GLY A 1 117 ? -4.415 8.459 4.794 1.00 93.75 117 GLY A N 1
ATOM 847 C CA . GLY A 1 117 ? -5.706 7.826 5.059 1.00 93.75 117 GLY A CA 1
ATOM 848 C C . GLY A 1 117 ? -6.679 7.818 3.874 1.00 93.75 117 GLY A C 1
ATOM 849 O O . GLY A 1 117 ? -7.521 6.919 3.811 1.00 93.75 117 GLY A O 1
ATOM 850 N N . ASP A 1 118 ? -6.521 8.717 2.894 1.00 96.19 118 ASP A N 1
ATOM 851 C CA . ASP A 1 118 ? -7.338 8.757 1.670 1.00 96.19 118 ASP A CA 1
ATOM 852 C C . ASP A 1 118 ? -7.306 7.416 0.914 1.00 96.19 118 ASP A C 1
ATOM 854 O O . ASP A 1 118 ? -8.310 6.991 0.344 1.00 96.19 118 ASP A O 1
ATOM 858 N N . ILE A 1 119 ? -6.178 6.696 0.972 1.00 97.88 119 ILE A N 1
ATOM 859 C CA . ILE A 1 119 ? -6.023 5.366 0.364 1.00 97.88 119 ILE A CA 1
ATOM 860 C C . ILE A 1 119 ? -7.092 4.402 0.882 1.00 97.88 119 ILE A C 1
ATOM 862 O O . ILE A 1 119 ? -7.740 3.703 0.102 1.00 97.88 119 ILE A O 1
ATOM 866 N N . ALA A 1 120 ? -7.275 4.365 2.204 1.00 96.94 120 ALA A N 1
ATOM 867 C CA . ALA A 1 120 ? -8.251 3.493 2.837 1.00 96.94 120 ALA A CA 1
ATOM 868 C C . ALA A 1 120 ? -9.675 4.037 2.673 1.00 96.94 120 ALA A C 1
ATOM 870 O O . ALA A 1 120 ? -10.587 3.266 2.380 1.00 96.94 120 ALA A O 1
ATOM 871 N N . ALA A 1 121 ? -9.851 5.354 2.826 1.00 95.75 121 ALA A N 1
ATOM 872 C CA . ALA A 1 121 ? -11.150 6.017 2.753 1.00 95.75 121 ALA A CA 1
ATOM 873 C C . ALA A 1 121 ? -11.829 5.834 1.387 1.00 95.75 121 ALA A C 1
ATOM 875 O O . ALA A 1 121 ? -13.031 5.580 1.328 1.00 95.75 121 ALA A O 1
ATOM 876 N N . TYR A 1 122 ? -11.059 5.904 0.297 1.00 97.81 122 TYR A N 1
ATOM 877 C CA . TYR A 1 122 ? -11.568 5.726 -1.065 1.00 97.81 122 TYR A CA 1
ATOM 878 C C . TYR A 1 122 ? -11.375 4.307 -1.617 1.00 97.81 122 TYR A C 1
ATOM 880 O O . TYR A 1 122 ? -11.781 4.032 -2.744 1.00 97.81 122 TYR A O 1
ATOM 888 N N . GLY A 1 123 ? -10.764 3.397 -0.849 1.00 98.00 123 GLY A N 1
ATOM 889 C CA . GLY A 1 123 ? -10.498 2.023 -1.285 1.00 98.00 123 GLY A CA 1
ATOM 890 C C . GLY A 1 123 ? -9.676 1.951 -2.575 1.00 98.00 123 GLY A C 1
ATOM 891 O O . GLY A 1 123 ? -9.986 1.128 -3.443 1.00 98.00 123 GLY A O 1
ATOM 892 N N . LEU A 1 124 ? -8.681 2.837 -2.713 1.00 98.69 124 LEU A N 1
ATOM 893 C CA . LEU A 1 124 ? -7.898 2.997 -3.941 1.00 98.69 124 LEU A CA 1
ATOM 894 C C . LEU A 1 124 ? -7.265 1.667 -4.368 1.00 98.69 124 LEU A C 1
ATOM 896 O O . LEU A 1 124 ? -6.690 0.949 -3.550 1.00 98.69 124 LEU A O 1
ATOM 900 N N . GLY A 1 125 ? -7.363 1.34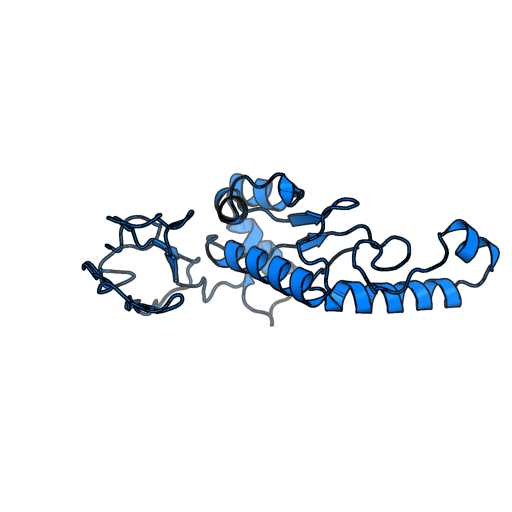9 -5.659 1.00 98.62 125 GLY A N 1
ATOM 901 C CA . GLY A 1 125 ? -6.713 0.182 -6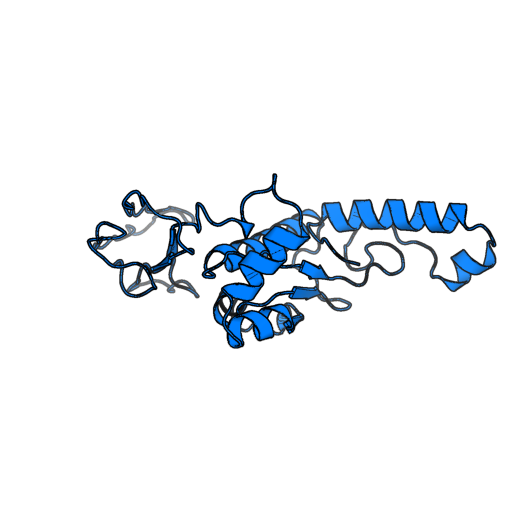.261 1.00 98.62 125 GLY A CA 1
ATOM 902 C C . GLY A 1 125 ? -5.264 0.442 -6.636 1.00 98.62 125 GLY A C 1
ATOM 903 O O . GLY A 1 125 ? -4.447 -0.479 -6.638 1.00 98.62 125 GLY A O 1
ATOM 904 N N . SER A 1 126 ? -4.925 1.698 -6.929 1.00 98.75 126 SER A N 1
ATOM 905 C CA . SER A 1 126 ? -3.588 2.051 -7.375 1.00 98.75 126 SER A CA 1
ATOM 906 C C . SER A 1 126 ? -3.149 3.442 -6.931 1.00 98.75 126 SER A C 1
ATOM 908 O O . SER A 1 126 ? -3.955 4.357 -6.753 1.00 98.75 126 SER A O 1
ATOM 910 N N . LEU A 1 127 ? -1.835 3.586 -6.790 1.00 98.50 127 LEU A N 1
ATOM 911 C CA . LEU A 1 127 ? -1.148 4.868 -6.747 1.00 98.50 127 LEU A CA 1
ATOM 912 C C . LEU A 1 127 ? -0.077 4.905 -7.830 1.00 98.50 127 LEU A C 1
ATOM 914 O O . LEU A 1 127 ? 0.405 3.852 -8.244 1.00 98.50 127 LEU A O 1
ATOM 918 N N . LEU A 1 128 ? 0.337 6.099 -8.238 1.00 98.44 128 LEU A N 1
AT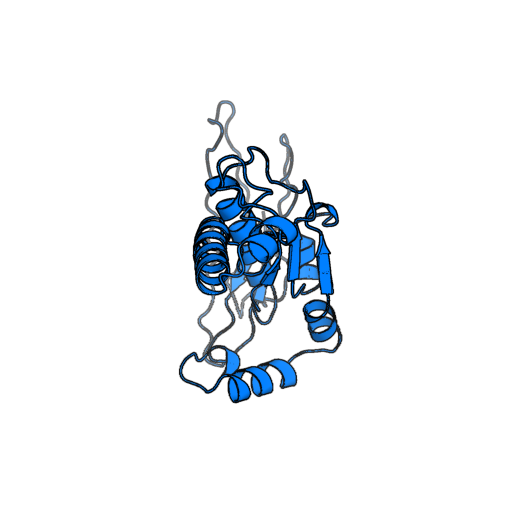OM 919 C CA . LEU A 1 128 ? 1.541 6.271 -9.040 1.00 98.44 128 LEU A CA 1
ATOM 920 C C . LEU A 1 128 ? 2.439 7.398 -8.531 1.00 98.44 128 LEU A C 1
ATOM 922 O O . LEU A 1 128 ? 1.981 8.331 -7.862 1.00 98.44 128 LEU A O 1
ATOM 926 N N . SER A 1 129 ? 3.698 7.329 -8.946 1.00 98.00 129 SER A N 1
ATOM 927 C CA . SER A 1 129 ? 4.589 8.480 -9.038 1.00 98.00 129 SER A CA 1
ATOM 928 C C . SER A 1 129 ? 4.713 8.898 -10.498 1.00 98.00 129 SER A C 1
ATOM 930 O O . SER A 1 129 ? 5.286 8.160 -11.296 1.00 98.00 129 SER A O 1
ATOM 932 N N . GLY A 1 130 ? 4.216 10.090 -10.835 1.00 93.62 130 GLY A N 1
ATOM 933 C CA . GLY A 1 130 ? 4.530 10.712 -12.125 1.00 93.62 130 GLY A CA 1
ATOM 934 C C . GLY A 1 130 ? 5.989 11.182 -12.196 1.00 93.62 130 GLY A C 1
ATOM 935 O O . GLY A 1 130 ? 6.717 11.143 -11.199 1.00 93.62 130 GLY A O 1
ATOM 936 N N . GLY A 1 131 ? 6.414 11.680 -13.360 1.00 88.00 131 GLY A N 1
ATOM 937 C CA . GLY A 1 131 ? 7.770 12.205 -13.562 1.00 88.00 131 GLY A CA 1
ATOM 938 C C . GLY A 1 131 ? 8.177 13.247 -12.509 1.00 88.00 131 GLY A C 1
ATOM 939 O O . GLY A 1 131 ? 7.512 14.268 -12.340 1.00 88.00 131 GLY A O 1
ATOM 940 N N . GLY A 1 132 ? 9.266 12.977 -11.783 1.00 83.19 132 GLY A N 1
ATOM 941 C CA . GLY A 1 132 ? 9.781 13.844 -10.715 1.00 83.19 132 GLY A CA 1
ATOM 942 C C . GLY A 1 132 ? 9.079 13.704 -9.355 1.00 83.19 132 GLY A C 1
ATOM 943 O O . GLY A 1 132 ? 9.529 14.305 -8.379 1.00 83.19 132 GLY A O 1
ATOM 944 N N . SER A 1 133 ? 8.023 12.890 -9.242 1.00 95.00 133 SER A N 1
ATOM 945 C CA . SER A 1 133 ? 7.329 12.632 -7.975 1.00 95.00 133 SER A CA 1
ATOM 946 C C . SER A 1 133 ? 8.067 11.582 -7.140 1.00 95.00 133 SER A C 1
ATOM 948 O O . SER A 1 133 ? 7.692 10.409 -7.084 1.00 95.00 133 SER A O 1
ATOM 950 N N . ALA A 1 134 ? 9.146 12.006 -6.487 1.00 96.44 134 ALA A N 1
ATOM 951 C CA . ALA A 1 134 ? 9.986 11.159 -5.647 1.00 96.44 134 ALA A CA 1
ATOM 952 C C . ALA A 1 134 ? 9.823 11.477 -4.144 1.00 96.44 134 ALA A C 1
ATOM 954 O O . ALA A 1 134 ? 9.513 12.614 -3.780 1.00 96.44 134 ALA A O 1
ATOM 955 N N . PRO A 1 135 ? 10.060 10.506 -3.241 1.00 97.00 135 PRO A N 1
ATOM 956 C CA . PRO A 1 135 ? 10.221 10.782 -1.820 1.00 97.00 135 PRO A CA 1
ATOM 957 C C . PRO A 1 135 ? 11.492 11.601 -1.552 1.00 97.00 135 PRO A C 1
ATOM 959 O O . PRO A 1 135 ? 12.456 11.560 -2.318 1.00 97.00 135 PRO A O 1
ATOM 962 N N . THR A 1 136 ? 11.525 12.264 -0.396 1.00 96.06 136 THR A N 1
ATOM 963 C CA . THR A 1 136 ? 12.707 12.972 0.113 1.00 96.06 136 THR A CA 1
ATOM 964 C C . THR A 1 136 ? 13.230 12.262 1.367 1.00 96.06 136 THR A C 1
ATOM 966 O O . THR A 1 136 ? 12.465 12.099 2.319 1.00 96.06 136 THR A O 1
ATOM 969 N N . PRO A 1 137 ? 14.511 11.846 1.421 1.00 97.25 137 PRO A N 1
ATOM 970 C CA . PRO A 1 137 ? 15.505 11.897 0.344 1.00 97.25 137 PRO A CA 1
ATOM 971 C C . PRO A 1 137 ? 15.194 10.895 -0.782 1.00 97.25 137 PRO A C 1
ATOM 973 O O . PRO A 1 137 ? 14.703 9.799 -0.512 1.00 97.25 137 PRO A O 1
ATOM 976 N N . ASN A 1 138 ? 15.544 11.232 -2.028 1.00 98.06 138 ASN A N 1
ATOM 977 C CA . ASN A 1 138 ? 15.331 10.346 -3.175 1.00 98.06 138 ASN A CA 1
ATOM 978 C C . ASN A 1 138 ? 16.378 9.221 -3.174 1.00 98.06 138 ASN A C 1
ATOM 980 O O . ASN A 1 138 ? 17.486 9.379 -3.675 1.00 98.06 138 ASN A O 1
ATOM 984 N N . THR A 1 139 ? 16.039 8.101 -2.540 1.00 98.31 139 THR A N 1
ATOM 985 C CA . THR A 1 139 ? 16.887 6.906 -2.424 1.00 98.31 139 THR A CA 1
ATOM 986 C C . THR A 1 139 ? 16.024 5.658 -2.558 1.00 98.31 139 THR A C 1
ATOM 988 O O . THR A 1 139 ? 14.867 5.674 -2.137 1.00 98.31 139 THR A O 1
ATOM 991 N N . ALA A 1 140 ? 16.579 4.549 -3.056 1.00 97.69 140 ALA A N 1
ATOM 992 C CA . ALA A 1 140 ? 15.840 3.287 -3.188 1.00 97.69 140 ALA A CA 1
ATOM 993 C C . ALA A 1 140 ? 15.160 2.849 -1.873 1.00 97.69 140 ALA A C 1
ATOM 995 O O . ALA A 1 140 ? 13.994 2.461 -1.865 1.00 97.69 140 ALA A O 1
ATOM 996 N N . ALA A 1 141 ? 15.851 3.007 -0.738 1.00 98.38 141 ALA A N 1
ATOM 997 C CA . ALA A 1 141 ? 15.296 2.687 0.576 1.00 98.38 141 ALA A CA 1
ATOM 998 C C . ALA A 1 141 ? 14.142 3.620 0.989 1.00 98.38 141 ALA A C 1
ATOM 1000 O O . ALA A 1 141 ? 13.216 3.182 1.668 1.00 98.38 141 ALA A O 1
ATOM 1001 N N . ALA A 1 142 ? 14.178 4.902 0.609 1.00 98.38 142 ALA A N 1
ATOM 1002 C CA . ALA A 1 142 ? 13.072 5.822 0.869 1.00 98.38 142 ALA A CA 1
ATOM 1003 C C . ALA A 1 142 ? 11.844 5.498 0.010 1.00 98.38 142 ALA A C 1
ATOM 1005 O O . ALA A 1 142 ? 10.730 5.543 0.526 1.00 98.38 142 ALA A O 1
ATOM 1006 N N . TRP A 1 143 ? 12.040 5.108 -1.252 1.00 98.44 143 TRP A N 1
ATOM 1007 C CA . TRP A 1 143 ? 10.960 4.612 -2.108 1.00 98.44 143 TRP A CA 1
ATOM 1008 C C . TRP A 1 143 ? 10.314 3.343 -1.551 1.00 98.44 143 TRP A C 1
ATOM 1010 O O . TRP A 1 143 ? 9.089 3.284 -1.457 1.00 98.44 143 TRP A O 1
ATOM 1020 N N . ALA A 1 144 ? 11.122 2.375 -1.106 1.00 98.31 144 ALA A N 1
ATOM 1021 C CA . ALA A 1 144 ? 10.614 1.152 -0.488 1.00 98.31 144 ALA A CA 1
ATOM 1022 C C . ALA A 1 144 ? 9.779 1.467 0.762 1.00 98.31 144 ALA A C 1
ATOM 1024 O O . ALA A 1 144 ? 8.622 1.064 0.847 1.00 98.31 144 ALA A O 1
ATOM 1025 N N . ARG A 1 145 ? 10.307 2.297 1.676 1.00 98.44 145 ARG A N 1
ATOM 1026 C CA . ARG A 1 145 ? 9.570 2.734 2.875 1.00 98.44 145 ARG A CA 1
ATOM 1027 C C . ARG A 1 145 ? 8.272 3.468 2.544 1.00 98.44 145 ARG A C 1
ATOM 1029 O O . ARG A 1 145 ? 7.270 3.253 3.216 1.00 98.44 145 ARG A O 1
ATOM 1036 N N . MET A 1 146 ? 8.288 4.345 1.542 1.00 98.00 146 MET A N 1
ATOM 1037 C CA . MET A 1 146 ? 7.097 5.071 1.102 1.00 98.00 146 MET A CA 1
ATOM 1038 C C . MET A 1 146 ? 6.038 4.109 0.551 1.00 98.00 146 MET A C 1
ATOM 1040 O O . MET A 1 146 ? 4.874 4.195 0.936 1.00 98.00 146 MET A O 1
ATOM 1044 N N . THR A 1 147 ? 6.442 3.172 -0.309 1.00 97.88 147 THR A N 1
ATOM 1045 C CA . THR A 1 147 ? 5.535 2.177 -0.892 1.00 97.88 147 THR A CA 1
ATOM 1046 C C . THR A 1 147 ? 4.936 1.280 0.190 1.00 97.88 147 THR A C 1
ATOM 1048 O O . THR A 1 147 ? 3.719 1.106 0.223 1.00 97.88 147 THR A O 1
ATOM 1051 N N . ASP A 1 148 ? 5.747 0.795 1.134 1.00 98.19 148 ASP A N 1
ATOM 1052 C CA . ASP A 1 148 ? 5.282 0.001 2.279 1.00 98.19 148 ASP A CA 1
ATOM 1053 C C . ASP A 1 148 ? 4.306 0.787 3.163 1.00 98.19 148 ASP A C 1
ATOM 1055 O O . ASP A 1 148 ? 3.275 0.257 3.584 1.00 98.19 148 ASP A O 1
ATOM 1059 N N . ALA A 1 149 ? 4.583 2.072 3.412 1.00 97.12 149 ALA A N 1
ATOM 1060 C CA . ALA A 1 149 ? 3.695 2.941 4.177 1.00 97.12 149 ALA A CA 1
ATOM 1061 C C . ALA A 1 149 ? 2.327 3.111 3.497 1.00 97.12 149 ALA A C 1
ATOM 1063 O O . ALA A 1 149 ? 1.307 3.103 4.187 1.00 97.12 149 ALA A O 1
ATOM 1064 N N . TYR A 1 150 ? 2.279 3.217 2.165 1.00 97.81 150 TYR A N 1
ATOM 1065 C CA . TYR A 1 150 ? 1.021 3.245 1.416 1.00 97.81 150 TYR A CA 1
ATOM 1066 C C . TYR A 1 150 ? 0.308 1.889 1.422 1.00 97.81 150 TYR A C 1
ATOM 1068 O O . TYR A 1 150 ? -0.901 1.838 1.656 1.00 97.81 150 TYR A O 1
ATOM 1076 N N . GLN A 1 151 ? 1.039 0.783 1.252 1.00 98.00 151 GLN A N 1
ATOM 1077 C CA . GLN A 1 151 ? 0.471 -0.566 1.354 1.00 98.00 151 GLN A CA 1
ATOM 1078 C C . GLN A 1 151 ? -0.159 -0.810 2.725 1.00 98.00 151 GLN A C 1
ATOM 1080 O O . GLN A 1 151 ? -1.252 -1.370 2.811 1.00 98.00 151 GLN A O 1
ATOM 1085 N N . LEU A 1 152 ? 0.467 -0.326 3.802 1.00 96.75 152 LEU A N 1
ATOM 1086 C CA . LEU A 1 152 ? -0.068 -0.446 5.155 1.00 96.75 152 LEU A CA 1
ATOM 1087 C C . LEU A 1 152 ? -1.451 0.206 5.291 1.00 96.75 152 LEU A C 1
ATOM 1089 O O . LEU A 1 152 ? -2.296 -0.306 6.025 1.00 96.75 152 LEU A O 1
ATOM 1093 N N . ARG A 1 153 ? -1.731 1.285 4.548 1.00 96.69 153 ARG A N 1
ATOM 1094 C CA . ARG A 1 153 ? -3.048 1.944 4.576 1.00 96.69 153 ARG A CA 1
ATOM 1095 C C . ARG A 1 153 ? -4.157 1.045 4.042 1.00 96.69 153 ARG A C 1
ATOM 1097 O O . ARG A 1 153 ? -5.256 1.055 4.590 1.00 96.69 153 ARG A O 1
ATOM 1104 N N . THR A 1 154 ? -3.864 0.182 3.069 1.00 97.88 154 THR A N 1
ATOM 1105 C CA . THR A 1 154 ? -4.850 -0.778 2.542 1.00 97.88 154 THR A CA 1
ATOM 1106 C C . THR A 1 154 ? -5.346 -1.761 3.598 1.00 97.88 154 THR A C 1
ATOM 1108 O O . THR A 1 154 ? -6.478 -2.237 3.504 1.00 97.88 154 THR A O 1
ATOM 1111 N N . ARG A 1 155 ? -4.553 -2.026 4.649 1.00 96.81 155 ARG A N 1
ATOM 1112 C CA . ARG A 1 155 ? -4.924 -2.938 5.742 1.00 96.81 155 ARG A CA 1
ATOM 1113 C C . ARG A 1 155 ? -6.143 -2.454 6.518 1.00 96.81 155 ARG A C 1
ATOM 1115 O O . ARG A 1 155 ? -6.854 -3.286 7.064 1.00 96.81 155 ARG A O 1
ATOM 1122 N N . ALA A 1 156 ? -6.416 -1.153 6.531 1.00 96.56 156 ALA A N 1
ATOM 1123 C CA . ALA A 1 156 ? -7.606 -0.603 7.173 1.00 96.56 156 ALA A CA 1
ATOM 1124 C C . ALA A 1 156 ? -8.888 -0.766 6.329 1.00 96.56 156 ALA A C 1
ATOM 1126 O O . ALA A 1 156 ? -9.982 -0.511 6.824 1.00 96.56 156 ALA A O 1
ATOM 1127 N N . THR A 1 157 ? -8.786 -1.199 5.065 1.00 97.88 157 THR A N 1
ATOM 1128 C CA . THR A 1 157 ? -9.961 -1.463 4.220 1.00 97.88 157 THR A CA 1
ATOM 1129 C C . THR A 1 157 ? -10.588 -2.815 4.549 1.00 97.88 157 THR A C 1
ATOM 1131 O O . THR A 1 157 ? -9.896 -3.768 4.903 1.00 97.88 157 THR A O 1
ATOM 1134 N N . ARG A 1 158 ? -11.904 -2.939 4.347 1.00 97.56 158 ARG A N 1
ATOM 1135 C CA . ARG A 1 158 ? -12.685 -4.146 4.668 1.00 97.56 158 ARG A CA 1
ATOM 1136 C C . ARG A 1 158 ? -12.131 -5.438 4.058 1.00 97.56 158 ARG A C 1
ATOM 1138 O O . ARG A 1 158 ? -12.224 -6.491 4.685 1.00 97.56 158 ARG A O 1
ATOM 1145 N N . PHE A 1 159 ? -11.576 -5.374 2.849 1.00 98.38 159 PHE A N 1
ATOM 1146 C CA . PHE A 1 159 ? -11.020 -6.547 2.164 1.00 98.38 159 PHE A CA 1
ATOM 1147 C C . PHE A 1 159 ? -9.498 -6.590 2.107 1.00 98.38 159 PHE A C 1
ATOM 1149 O O . PHE A 1 159 ? -8.953 -7.609 1.681 1.00 98.38 159 PHE A O 1
ATOM 1156 N N . GLN A 1 160 ? -8.816 -5.536 2.559 1.00 98.38 160 GLN A N 1
ATOM 1157 C CA . GLN A 1 160 ? -7.355 -5.463 2.586 1.00 98.38 160 GLN A CA 1
ATOM 1158 C C . GLN A 1 160 ? -6.725 -5.779 1.221 1.00 98.38 160 GLN A C 1
ATOM 1160 O O . GLN A 1 160 ? -5.732 -6.504 1.137 1.00 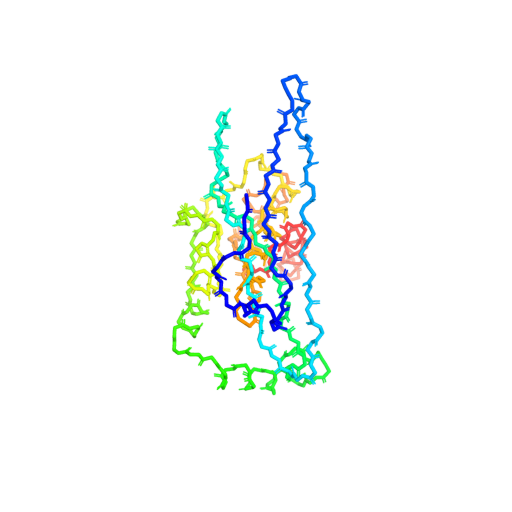98.38 160 GLN A O 1
ATOM 1165 N N . ILE A 1 161 ? -7.350 -5.276 0.150 1.00 98.62 161 ILE A N 1
ATOM 1166 C CA . ILE A 1 161 ? -6.858 -5.450 -1.219 1.00 98.62 161 ILE A CA 1
ATOM 1167 C C . ILE A 1 161 ? -5.601 -4.579 -1.360 1.00 98.62 161 ILE A C 1
ATOM 1169 O O . ILE A 1 161 ? -5.695 -3.376 -1.115 1.00 98.62 161 ILE A O 1
ATOM 1173 N N . PRO A 1 162 ? -4.433 -5.155 -1.699 1.00 98.19 162 PRO A N 1
ATOM 1174 C CA . PRO A 1 162 ? -3.197 -4.390 -1.803 1.00 98.19 162 PRO A CA 1
ATOM 1175 C C . PRO A 1 162 ? -3.251 -3.419 -2.983 1.00 98.19 162 PRO A C 1
ATOM 1177 O O . PRO A 1 162 ? -3.895 -3.695 -3.996 1.00 98.19 162 PRO A O 1
ATOM 1180 N N . LEU A 1 163 ? -2.514 -2.315 -2.875 1.00 97.94 163 LEU A N 1
ATOM 1181 C CA . LEU A 1 163 ? -2.330 -1.390 -3.990 1.00 97.94 163 LEU A CA 1
ATOM 1182 C C . LEU A 1 163 ? -1.459 -2.037 -5.068 1.00 97.94 163 LEU A C 1
ATOM 1184 O O . LEU A 1 163 ? -0.490 -2.738 -4.759 1.00 97.94 163 LEU A O 1
ATOM 1188 N N . ILE A 1 164 ? -1.709 -1.687 -6.325 1.00 98.31 164 ILE A N 1
ATOM 1189 C CA . ILE A 1 164 ? -0.667 -1.714 -7.353 1.00 98.31 164 ILE A CA 1
ATOM 1190 C C . ILE A 1 164 ? -0.054 -0.314 -7.464 1.00 98.31 164 ILE A C 1
ATOM 1192 O O . ILE A 1 164 ? -0.760 0.658 -7.720 1.00 98.31 164 ILE A O 1
ATOM 1196 N N . TYR A 1 165 ? 1.248 -0.187 -7.212 1.00 98.56 165 TYR A N 1
ATOM 1197 C CA . TYR A 1 165 ? 1.954 1.093 -7.316 1.00 98.56 165 TYR A CA 1
ATOM 1198 C C . TYR A 1 165 ? 2.652 1.199 -8.678 1.00 98.56 165 TYR A C 1
ATOM 1200 O O . TYR A 1 165 ? 3.344 0.259 -9.067 1.00 98.56 165 TYR A O 1
ATOM 1208 N N . GLY A 1 166 ? 2.446 2.301 -9.395 1.00 98.38 166 GLY A N 1
ATOM 1209 C CA . GLY A 1 166 ? 2.992 2.550 -10.731 1.00 98.38 166 GLY A CA 1
ATOM 1210 C C . GLY A 1 166 ? 4.114 3.590 -10.745 1.00 98.38 166 GLY A C 1
ATOM 1211 O O . GLY A 1 166 ? 4.119 4.526 -9.939 1.00 98.38 166 GLY A O 1
ATOM 1212 N N . VAL A 1 167 ? 5.051 3.447 -11.676 1.00 98.31 167 VAL A N 1
ATOM 1213 C CA . VAL A 1 167 ? 6.060 4.463 -12.003 1.00 98.31 167 VAL A CA 1
ATOM 1214 C C . VAL A 1 167 ? 6.425 4.375 -13.481 1.00 98.31 167 VAL A C 1
ATOM 1216 O O . VAL A 1 167 ? 6.410 3.290 -14.039 1.00 98.31 167 VAL A O 1
ATOM 1219 N N . ASP A 1 168 ? 6.819 5.489 -14.092 1.00 97.88 168 ASP A N 1
ATOM 1220 C CA . ASP A 1 168 ? 7.349 5.496 -15.459 1.00 97.88 168 ASP A CA 1
ATOM 1221 C C . ASP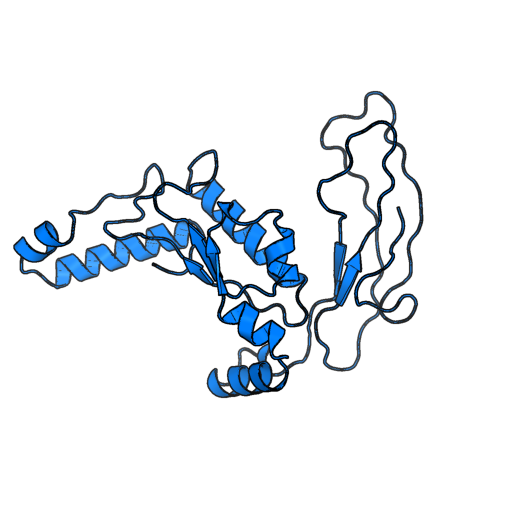 A 1 168 ? 8.847 5.118 -15.490 1.00 97.88 168 ASP A C 1
ATOM 1223 O O . ASP A 1 168 ? 9.706 5.995 -15.572 1.00 97.88 168 ASP A O 1
ATOM 1227 N N . ALA A 1 169 ? 9.208 3.833 -15.473 1.00 97.62 169 ALA A N 1
ATOM 1228 C CA . ALA A 1 169 ? 10.599 3.354 -15.571 1.00 97.62 169 ALA A CA 1
ATOM 1229 C C . ALA A 1 169 ? 11.058 3.121 -17.031 1.00 97.62 169 ALA A C 1
ATOM 1231 O O . ALA A 1 169 ? 11.760 2.166 -17.378 1.00 97.62 169 ALA A O 1
ATOM 1232 N N . VAL A 1 170 ? 10.725 4.074 -17.905 1.00 97.75 170 VAL A N 1
ATOM 1233 C CA . VAL A 1 170 ? 10.759 3.928 -19.373 1.00 97.75 170 VAL A CA 1
ATOM 1234 C C . VAL A 1 170 ? 12.151 3.838 -20.018 1.00 97.75 170 VAL A C 1
ATOM 1236 O O . VAL A 1 170 ? 12.262 3.659 -21.231 1.00 97.75 170 VAL A O 1
ATOM 1239 N N . HIS A 1 171 ? 13.227 3.997 -19.247 1.00 97.88 171 HIS A N 1
ATOM 1240 C CA . HIS A 1 171 ? 14.605 3.755 -19.698 1.00 97.88 171 HIS A CA 1
ATOM 1241 C C . HIS A 1 171 ? 15.517 3.437 -18.501 1.00 97.88 171 HIS A C 1
ATOM 1243 O O . HIS A 1 171 ? 16.575 4.037 -18.314 1.00 97.88 171 HIS A O 1
ATOM 1249 N N . GLY A 1 172 ? 15.076 2.489 -17.674 1.00 98.06 172 GLY A N 1
ATOM 1250 C CA . GLY A 1 172 ? 15.610 2.269 -16.328 1.00 98.06 172 GLY A CA 1
ATOM 1251 C C . GLY A 1 172 ? 14.714 2.932 -15.286 1.00 98.06 172 GLY A C 1
ATOM 1252 O O . GLY A 1 172 ? 13.776 3.645 -15.650 1.00 98.06 172 GLY A O 1
ATOM 1253 N N . HIS A 1 173 ? 14.990 2.725 -13.993 1.00 98.00 173 HIS A N 1
ATOM 1254 C CA . HIS A 1 173 ? 14.202 3.328 -12.904 1.00 98.00 173 HIS A CA 1
ATOM 1255 C C . HIS A 1 173 ? 14.535 4.819 -12.718 1.00 98.00 173 HIS A C 1
ATOM 1257 O O . HIS A 1 173 ? 15.089 5.259 -11.714 1.00 98.00 173 HIS A O 1
ATOM 1263 N N . ASN A 1 174 ? 14.243 5.590 -13.761 1.00 97.19 174 ASN A N 1
ATOM 1264 C CA . ASN A 1 174 ? 14.749 6.932 -14.047 1.00 97.19 174 ASN A CA 1
ATOM 1265 C C . ASN A 1 174 ? 14.377 8.010 -13.011 1.00 97.19 174 ASN A C 1
ATOM 1267 O O . ASN A 1 174 ? 15.050 9.036 -12.938 1.00 97.19 174 ASN A O 1
ATOM 1271 N N . ASN A 1 175 ? 13.353 7.779 -12.186 1.00 96.62 175 ASN A N 1
ATOM 1272 C CA . ASN A 1 175 ? 12.962 8.680 -11.105 1.00 96.62 175 ASN A CA 1
ATOM 1273 C C . ASN A 1 175 ? 13.843 8.516 -9.854 1.00 96.62 175 ASN A C 1
ATOM 1275 O O . ASN A 1 175 ? 13.796 9.365 -8.960 1.00 96.62 175 ASN A O 1
ATOM 1279 N N . VAL A 1 176 ? 14.634 7.443 -9.755 1.00 97.38 176 VAL A N 1
ATOM 1280 C CA . VAL A 1 176 ? 15.423 7.111 -8.563 1.00 97.38 176 VAL A CA 1
ATOM 1281 C C . VAL A 1 176 ? 16.875 7.522 -8.753 1.00 97.38 176 VAL A C 1
ATOM 1283 O O . VAL A 1 176 ? 17.565 7.068 -9.665 1.00 97.38 176 VAL A O 1
ATOM 1286 N N . VAL A 1 177 ? 17.379 8.351 -7.839 1.00 97.44 177 VAL A N 1
ATOM 1287 C CA . VAL A 1 177 ? 18.796 8.734 -7.842 1.00 97.44 177 VAL A CA 1
ATOM 1288 C C . VAL A 1 177 ? 19.667 7.496 -7.619 1.00 97.44 177 VAL A C 1
ATOM 1290 O O . VAL A 1 177 ? 19.501 6.771 -6.636 1.00 97.44 177 VAL A O 1
ATOM 1293 N N . GLY A 1 178 ? 20.620 7.283 -8.530 1.00 95.69 178 GLY A N 1
ATOM 1294 C CA . GLY A 1 178 ? 21.559 6.159 -8.500 1.00 95.69 178 GLY A CA 1
ATOM 1295 C C . GLY A 1 178 ? 21.111 4.914 -9.273 1.00 95.69 178 GLY A C 1
ATOM 1296 O O . GLY A 1 178 ? 21.873 3.952 -9.314 1.00 95.69 178 GLY A O 1
ATOM 1297 N N . ALA A 1 179 ? 19.922 4.919 -9.885 1.00 97.62 179 ALA A N 1
ATOM 1298 C CA . ALA A 1 179 ? 19.482 3.847 -10.778 1.00 97.62 179 ALA A CA 1
ATOM 1299 C C . ALA A 1 179 ? 20.254 3.844 -12.108 1.00 97.62 179 ALA A C 1
ATOM 1301 O O . ALA A 1 179 ? 20.777 4.873 -12.552 1.00 97.62 179 ALA A O 1
ATOM 1302 N N . THR A 1 180 ? 20.297 2.687 -12.769 1.00 98.12 180 THR A N 1
ATOM 1303 C CA . THR A 1 180 ? 20.911 2.558 -14.092 1.00 98.12 180 THR A CA 1
ATOM 1304 C C . THR A 1 180 ? 20.034 3.252 -15.132 1.00 98.12 180 THR A C 1
ATOM 1306 O O . THR A 1 180 ? 18.865 2.906 -15.296 1.00 98.12 180 THR A O 1
ATOM 1309 N N . ILE A 1 181 ? 20.608 4.194 -15.886 1.00 98.12 181 ILE A N 1
ATOM 1310 C CA . ILE A 1 181 ? 19.918 4.872 -16.989 1.00 98.12 181 ILE A CA 1
ATOM 1311 C C . ILE A 1 181 ? 20.287 4.214 -18.317 1.00 98.12 181 ILE A C 1
ATOM 1313 O O . ILE A 1 181 ? 21.449 4.180 -18.722 1.00 98.12 181 ILE A O 1
ATOM 1317 N N . MET A 1 182 ? 19.273 3.699 -19.000 1.00 97.69 182 MET A N 1
ATOM 1318 C CA . MET A 1 182 ? 19.382 3.006 -20.278 1.00 97.69 182 MET A CA 1
ATOM 1319 C C . MET A 1 182 ? 19.238 3.999 -21.441 1.00 97.69 182 MET A C 1
ATOM 1321 O O . MET A 1 182 ? 18.651 5.076 -21.270 1.00 97.69 182 MET A O 1
ATOM 1325 N N . PRO A 1 183 ? 19.720 3.656 -22.653 1.00 98.00 183 PRO A N 1
ATOM 1326 C CA . PRO A 1 183 ? 19.356 4.398 -23.851 1.00 98.00 183 PRO A CA 1
ATOM 1327 C C . PRO A 1 183 ? 17.834 4.435 -24.009 1.00 98.00 183 PRO A C 1
ATOM 1329 O O . PRO A 1 183 ? 17.163 3.424 -23.811 1.00 98.00 183 PRO A O 1
ATOM 1332 N N . HIS A 1 184 ? 17.283 5.575 -24.423 1.00 98.44 184 HIS A N 1
ATOM 1333 C CA . HIS A 1 184 ? 15.874 5.634 -24.805 1.00 98.44 184 HIS A CA 1
ATOM 1334 C C . HIS A 1 184 ? 15.568 4.697 -25.984 1.00 98.44 184 HIS A C 1
ATOM 1336 O O . HIS A 1 184 ? 16.454 4.308 -26.752 1.00 98.44 184 HIS A O 1
ATOM 1342 N N . ASN A 1 185 ? 14.279 4.398 -26.168 1.00 98.19 185 ASN A N 1
ATOM 1343 C CA . ASN A 1 185 ? 13.779 3.404 -27.122 1.00 98.19 185 ASN A CA 1
ATOM 1344 C C . ASN A 1 185 ? 14.314 3.559 -28.554 1.00 98.19 185 ASN A C 1
ATOM 1346 O O . ASN A 1 185 ? 14.555 2.552 -29.215 1.00 98.19 185 ASN A O 1
ATOM 1350 N N . ILE A 1 186 ? 14.560 4.784 -29.036 1.00 98.31 186 ILE A N 1
ATOM 1351 C CA . ILE A 1 186 ? 15.157 5.002 -30.366 1.00 98.31 186 ILE A CA 1
ATOM 1352 C C . ILE A 1 186 ? 16.574 4.411 -30.476 1.00 98.31 186 ILE A C 1
ATOM 1354 O O . ILE A 1 186 ? 16.903 3.801 -31.492 1.00 98.31 186 ILE A O 1
ATOM 1358 N N . GLY A 1 187 ? 17.388 4.528 -29.424 1.00 97.62 187 GLY A N 1
ATOM 1359 C CA . GLY A 1 187 ? 18.738 3.965 -29.365 1.00 97.62 187 GLY A CA 1
ATOM 1360 C C . GLY A 1 187 ? 18.722 2.442 -29.250 1.00 97.62 187 GLY A C 1
ATOM 1361 O O . GLY A 1 187 ? 19.446 1.767 -29.979 1.00 97.62 187 GLY A O 1
ATOM 1362 N N . ILE A 1 188 ? 17.834 1.893 -28.410 1.00 97.25 188 ILE A N 1
ATOM 1363 C CA . ILE A 1 188 ? 17.616 0.437 -28.321 1.00 97.25 188 ILE A CA 1
ATOM 1364 C C . ILE A 1 188 ? 17.180 -0.111 -29.689 1.00 97.25 188 ILE A C 1
ATOM 1366 O O . ILE A 1 188 ? 17.743 -1.087 -30.187 1.00 97.25 188 ILE A O 1
ATOM 1370 N N . GLY A 1 189 ? 16.224 0.556 -30.340 1.00 98.06 189 GLY A N 1
ATOM 1371 C CA . GLY A 1 189 ? 15.724 0.177 -31.657 1.00 98.06 189 GLY A CA 1
ATOM 1372 C C . GLY A 1 189 ? 16.798 0.234 -32.744 1.00 98.06 189 GLY A C 1
ATOM 1373 O O . GLY A 1 189 ? 16.857 -0.666 -33.585 1.00 98.06 189 GLY A O 1
ATOM 1374 N N . ALA A 1 190 ? 17.670 1.246 -32.730 1.00 98.31 190 ALA A N 1
ATOM 1375 C CA . ALA A 1 190 ? 18.781 1.377 -33.677 1.00 98.31 190 ALA A CA 1
ATOM 1376 C C . ALA A 1 190 ? 19.768 0.198 -33.609 1.00 98.31 190 ALA A C 1
ATOM 1378 O O . ALA A 1 190 ? 20.337 -0.168 -34.634 1.00 98.31 190 ALA A O 1
ATOM 1379 N N . GLY A 1 191 ? 19.906 -0.445 -32.444 1.00 95.94 191 GLY A N 1
ATOM 1380 C CA . GLY A 1 191 ? 20.744 -1.633 -32.267 1.00 95.94 191 GLY A CA 1
ATOM 1381 C C . GLY A 1 191 ? 20.215 -2.900 -32.947 1.00 95.94 191 GLY A C 1
ATOM 1382 O O . GLY A 1 191 ? 20.981 -3.842 -33.126 1.00 95.94 191 GLY A O 1
ATOM 1383 N N . ARG A 1 192 ? 18.927 -2.939 -33.336 1.00 97.44 192 ARG A N 1
ATOM 1384 C CA . ARG A 1 192 ? 18.275 -4.083 -34.015 1.00 97.44 192 ARG A CA 1
ATOM 1385 C C . ARG A 1 192 ? 18.480 -5.438 -33.307 1.00 97.44 192 ARG A C 1
ATOM 1387 O O . ARG A 1 192 ? 18.425 -6.483 -33.950 1.00 97.44 192 ARG A O 1
ATOM 1394 N N . ASP A 1 193 ? 18.674 -5.428 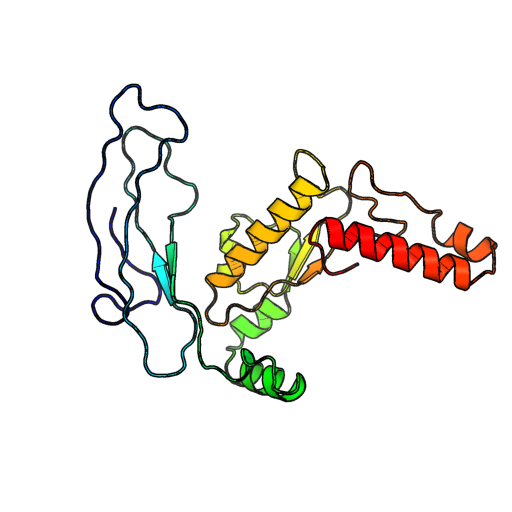-31.988 1.00 98.12 193 ASP A N 1
ATOM 1395 C CA . ASP A 1 193 ? 18.888 -6.627 -31.174 1.00 98.12 193 ASP A CA 1
ATOM 1396 C C . ASP A 1 193 ? 17.792 -6.766 -30.100 1.00 98.12 193 ASP A C 1
ATOM 1398 O O . ASP A 1 193 ? 17.873 -6.124 -29.045 1.00 98.12 193 ASP A O 1
ATOM 1402 N N . PRO A 1 194 ? 16.776 -7.624 -30.314 1.00 98.06 194 PRO A N 1
ATOM 1403 C CA . PRO A 1 194 ? 15.708 -7.826 -29.338 1.00 98.06 194 PRO A CA 1
ATOM 1404 C C . PRO A 1 194 ? 16.214 -8.429 -28.019 1.00 98.06 194 PRO A C 1
ATOM 1406 O O . PRO A 1 194 ? 15.627 -8.165 -26.973 1.00 98.06 194 PRO A O 1
ATOM 1409 N N . ARG A 1 195 ? 17.333 -9.172 -28.024 1.00 98.44 195 ARG A N 1
ATOM 1410 C CA . ARG A 1 195 ? 17.905 -9.730 -26.787 1.00 98.44 195 ARG A CA 1
ATOM 1411 C C . ARG A 1 195 ? 18.512 -8.641 -25.907 1.00 98.44 195 ARG A C 1
ATOM 1413 O O . ARG A 1 195 ? 18.504 -8.771 -24.687 1.00 98.44 195 ARG A O 1
ATOM 1420 N N . SER A 1 196 ? 19.048 -7.573 -26.499 1.00 96.50 196 SER A N 1
ATOM 1421 C CA . SER A 1 196 ? 19.490 -6.398 -25.738 1.00 96.50 196 SER A CA 1
ATOM 1422 C C . SER A 1 196 ? 18.308 -5.686 -25.083 1.00 96.50 196 SER A C 1
ATOM 1424 O O . SER A 1 196 ? 18.381 -5.394 -23.893 1.00 96.50 196 SER A O 1
ATOM 1426 N N . ALA A 1 197 ? 17.203 -5.492 -25.812 1.00 97.88 197 ALA A N 1
ATOM 1427 C CA . ALA A 1 197 ? 15.984 -4.896 -25.261 1.00 97.88 197 ALA A CA 1
ATOM 1428 C C . ALA A 1 197 ? 15.406 -5.720 -24.093 1.00 97.88 197 ALA A C 1
ATOM 1430 O O . ALA A 1 197 ? 15.066 -5.165 -23.050 1.00 97.88 197 ALA A O 1
ATOM 1431 N N . GLU A 1 198 ? 15.368 -7.049 -24.228 1.00 98.50 198 GLU A N 1
ATOM 1432 C CA . GLU A 1 198 ? 14.933 -7.960 -23.162 1.00 98.50 198 GLU A CA 1
ATOM 1433 C C . GLU A 1 198 ? 15.813 -7.842 -21.907 1.00 98.50 198 GLU A C 1
ATOM 1435 O O . GLU A 1 198 ? 15.301 -7.708 -20.795 1.00 98.50 198 GLU A O 1
ATOM 1440 N N . ARG A 1 199 ? 17.146 -7.829 -22.070 1.00 98.12 199 ARG A N 1
ATOM 1441 C CA . ARG A 1 199 ? 18.076 -7.642 -20.942 1.00 98.12 199 ARG A CA 1
ATOM 1442 C C . ARG A 1 199 ? 17.888 -6.290 -20.261 1.00 98.12 199 ARG A C 1
ATOM 1444 O O . ARG A 1 199 ? 17.936 -6.236 -19.034 1.00 98.12 199 ARG A O 1
ATOM 1451 N N . THR A 1 200 ? 17.652 -5.226 -21.030 1.00 97.88 200 THR A N 1
ATOM 1452 C CA . THR A 1 200 ? 17.313 -3.905 -20.491 1.00 97.88 200 THR A CA 1
ATOM 1453 C C . THR A 1 200 ? 16.061 -3.980 -19.620 1.00 97.88 200 THR A C 1
ATOM 1455 O O . THR A 1 200 ? 16.127 -3.594 -18.456 1.00 97.88 200 THR A O 1
ATOM 1458 N N . GLY A 1 201 ? 14.968 -4.566 -20.120 1.00 98.25 201 GLY A N 1
ATOM 1459 C CA . GLY A 1 201 ? 13.739 -4.747 -19.340 1.00 98.25 201 GLY A CA 1
ATOM 1460 C C . GLY A 1 201 ? 13.951 -5.576 -18.068 1.00 98.25 201 GLY A C 1
ATOM 1461 O O . GLY A 1 201 ? 13.462 -5.213 -17.002 1.00 98.25 201 GLY A O 1
ATOM 1462 N N . ALA A 1 202 ? 14.746 -6.648 -18.137 1.00 98.50 202 ALA A N 1
ATOM 1463 C CA . ALA A 1 202 ? 15.057 -7.482 -16.976 1.00 98.50 202 ALA A CA 1
ATOM 1464 C C . ALA A 1 202 ? 15.868 -6.744 -15.893 1.00 98.50 202 ALA A C 1
ATOM 1466 O O . ALA A 1 202 ? 15.682 -7.012 -14.704 1.00 98.50 202 ALA A O 1
ATOM 1467 N N . ILE A 1 203 ? 16.771 -5.833 -16.276 1.00 98.25 203 ILE A N 1
ATOM 1468 C CA . ILE A 1 203 ? 17.510 -4.983 -15.329 1.00 98.25 203 ILE A CA 1
ATOM 1469 C C . ILE A 1 203 ? 16.570 -3.936 -14.728 1.00 98.25 203 ILE A C 1
ATOM 1471 O O . ILE A 1 203 ? 16.486 -3.845 -13.504 1.00 98.25 203 ILE A O 1
ATOM 1475 N N . THR A 1 204 ? 15.802 -3.229 -15.564 1.00 98.50 204 THR A N 1
ATOM 1476 C CA . THR A 1 204 ? 14.805 -2.247 -15.114 1.00 98.50 204 THR A CA 1
ATOM 1477 C C . THR A 1 204 ? 13.837 -2.866 -14.109 1.00 98.50 204 THR A C 1
ATOM 1479 O O . THR A 1 204 ? 13.678 -2.338 -13.014 1.00 98.50 204 THR A O 1
ATOM 1482 N N . ALA A 1 205 ? 13.266 -4.037 -14.406 1.00 98.56 205 ALA A N 1
ATOM 1483 C CA . ALA A 1 205 ? 12.325 -4.714 -13.516 1.00 98.56 205 ALA A CA 1
ATOM 1484 C C . ALA A 1 205 ? 12.932 -5.046 -12.141 1.00 98.56 205 ALA A C 1
ATOM 1486 O O . ALA A 1 205 ? 12.251 -4.927 -11.122 1.00 98.56 205 ALA A O 1
ATOM 1487 N N . LYS A 1 206 ? 14.214 -5.440 -12.086 1.00 98.38 206 LYS A N 1
ATOM 1488 C CA . LYS A 1 206 ? 14.917 -5.691 -10.816 1.00 98.38 206 LYS A CA 1
ATOM 1489 C C . LYS A 1 206 ? 15.084 -4.410 -10.005 1.00 98.38 206 LYS A C 1
ATOM 1491 O O . LYS A 1 206 ? 14.826 -4.426 -8.804 1.00 98.38 206 LYS A O 1
ATOM 1496 N N . GLU A 1 207 ? 15.488 -3.316 -10.646 1.00 98.31 207 GLU A N 1
ATOM 1497 C CA . GLU A 1 207 ? 15.681 -2.026 -9.974 1.00 98.31 207 GLU A CA 1
ATOM 1498 C C . GLU A 1 207 ? 14.351 -1.414 -9.514 1.00 98.31 207 GLU A C 1
ATOM 1500 O O . GLU A 1 207 ? 14.251 -0.963 -8.374 1.00 98.31 207 GLU A O 1
ATOM 1505 N N . VAL A 1 208 ? 13.296 -1.490 -10.332 1.00 98.50 208 VAL A N 1
ATOM 1506 C CA . VAL A 1 208 ? 11.929 -1.084 -9.961 1.00 98.50 208 VAL A CA 1
ATOM 1507 C C . VAL A 1 208 ? 11.461 -1.861 -8.731 1.00 98.50 208 VAL A C 1
ATOM 1509 O O . VAL A 1 208 ? 11.092 -1.264 -7.715 1.00 98.50 208 VAL A O 1
ATOM 1512 N N . ARG A 1 209 ? 11.600 -3.193 -8.743 1.00 98.12 209 ARG A N 1
ATOM 1513 C CA . ARG A 1 209 ? 11.224 -4.038 -7.601 1.00 98.12 209 ARG A CA 1
ATOM 1514 C C . ARG A 1 209 ? 12.055 -3.783 -6.347 1.00 98.12 209 ARG A C 1
ATOM 1516 O O . ARG A 1 209 ? 11.504 -3.881 -5.252 1.00 98.12 209 ARG A O 1
ATOM 1523 N N . ALA A 1 210 ? 13.327 -3.402 -6.474 1.00 97.44 210 ALA A N 1
ATOM 1524 C CA . ALA A 1 210 ? 14.175 -3.040 -5.333 1.00 97.44 210 ALA A CA 1
ATOM 1525 C C . ALA A 1 210 ? 13.657 -1.812 -4.559 1.00 97.44 210 ALA A C 1
ATOM 1527 O O . ALA A 1 210 ? 14.019 -1.612 -3.401 1.00 97.44 210 ALA A O 1
ATOM 1528 N N . THR A 1 211 ? 12.784 -1.012 -5.174 1.00 98.00 211 THR A N 1
ATOM 1529 C CA . THR A 1 211 ? 12.137 0.150 -4.549 1.00 98.00 211 THR A CA 1
ATOM 1530 C C . THR A 1 211 ? 10.723 -0.123 -4.034 1.00 98.00 211 THR A C 1
ATOM 1532 O O . THR A 1 211 ? 10.028 0.802 -3.624 1.00 98.00 211 THR A O 1
ATOM 1535 N N . GLY A 1 212 ? 10.278 -1.383 -4.063 1.00 97.06 212 GLY A N 1
ATOM 1536 C CA . GLY A 1 212 ? 8.930 -1.795 -3.657 1.00 97.06 212 GLY A CA 1
ATOM 1537 C C . GLY A 1 212 ? 7.854 -1.596 -4.730 1.00 97.06 212 GLY A C 1
ATOM 1538 O O . GLY A 1 212 ? 6.749 -2.116 -4.579 1.00 97.06 212 GLY A O 1
ATOM 1539 N N . VAL A 1 213 ? 8.163 -0.907 -5.833 1.00 97.94 213 VAL A N 1
ATOM 1540 C CA . VAL A 1 213 ? 7.206 -0.621 -6.908 1.00 97.94 213 VAL A CA 1
ATOM 1541 C C . VAL A 1 213 ? 6.935 -1.887 -7.739 1.00 97.94 213 VAL A C 1
ATOM 1543 O O . VAL A 1 213 ? 7.880 -2.540 -8.188 1.00 97.94 213 VAL A O 1
ATOM 1546 N N . PRO A 1 214 ? 5.664 -2.295 -7.926 1.00 97.12 214 PRO A N 1
ATOM 1547 C CA . PRO A 1 214 ? 5.329 -3.499 -8.664 1.00 97.12 214 PRO A CA 1
ATOM 1548 C C . PRO A 1 214 ? 5.056 -3.327 -10.161 1.00 97.12 214 PRO A C 1
ATOM 1550 O O . PRO A 1 214 ? 5.007 -4.351 -10.851 1.00 97.12 214 PRO A O 1
ATOM 1553 N N . TRP A 1 215 ? 4.843 -2.105 -10.645 1.00 98.25 215 TRP A N 1
ATOM 1554 C CA . TRP A 1 215 ? 4.388 -1.842 -12.007 1.00 98.25 215 TRP A CA 1
ATOM 1555 C C . TRP A 1 215 ? 5.165 -0.679 -12.646 1.00 98.25 215 TRP A C 1
ATOM 1557 O O . TRP A 1 215 ? 5.213 0.415 -12.085 1.00 98.25 215 TRP A O 1
ATOM 1567 N N . ASP A 1 216 ? 5.771 -0.982 -13.796 1.00 91.88 216 ASP A N 1
ATOM 1568 C CA . ASP A 1 216 ? 6.159 -0.066 -14.880 1.00 91.88 216 ASP A CA 1
ATOM 1569 C C . ASP A 1 216 ? 5.239 -0.345 -16.081 1.00 91.88 216 ASP A C 1
ATOM 1571 O O . ASP A 1 216 ? 5.122 -1.545 -16.440 1.00 91.88 216 ASP A O 1
#

Organism: NCBI:txid2706086